Protein AF-A0A958IZ30-F1 (afdb_monomer_lite)

Structure (mmCIF, N/CA/C/O backbone):
data_AF-A0A958IZ30-F1
#
_entry.id   AF-A0A958IZ30-F1
#
loop_
_atom_site.group_PDB
_atom_site.id
_atom_site.type_symbol
_atom_site.label_atom_id
_atom_site.label_alt_id
_atom_site.label_comp_id
_atom_site.label_asym_id
_atom_site.label_entity_id
_atom_site.label_seq_id
_atom_site.pdbx_PDB_ins_code
_atom_site.Cartn_x
_atom_site.Cartn_y
_atom_site.Cartn_z
_atom_site.occupancy
_atom_site.B_iso_or_equiv
_atom_site.auth_seq_id
_atom_site.auth_comp_id
_atom_site.auth_asym_id
_atom_site.auth_atom_id
_atom_site.pdbx_PDB_model_num
ATOM 1 N N . GLY A 1 1 ? 3.949 -11.535 -7.432 1.00 81.38 1 GLY A N 1
ATOM 2 C CA . GLY A 1 1 ? 5.004 -12.551 -7.532 1.00 81.38 1 GLY A CA 1
ATOM 3 C C . GLY A 1 1 ? 4.534 -13.700 -8.391 1.00 81.38 1 GLY A C 1
ATOM 4 O O . GLY A 1 1 ? 4.475 -14.819 -7.919 1.00 81.38 1 GLY A O 1
ATOM 5 N N . HIS A 1 2 ? 4.160 -13.399 -9.634 1.00 91.75 2 HIS A N 1
ATOM 6 C CA . HIS A 1 2 ? 3.862 -14.398 -10.655 1.00 91.75 2 HIS A CA 1
ATOM 7 C C . HIS A 1 2 ? 4.947 -14.243 -11.712 1.00 91.75 2 HIS A C 1
ATOM 9 O O . HIS A 1 2 ? 5.029 -13.187 -12.348 1.00 91.75 2 HIS A O 1
ATOM 15 N N . PHE A 1 3 ? 5.849 -15.215 -11.796 1.00 90.00 3 PHE A N 1
ATOM 16 C CA . PHE A 1 3 ? 7.033 -15.109 -12.643 1.00 90.00 3 PHE A CA 1
ATOM 17 C C . PHE A 1 3 ? 6.808 -15.759 -14.002 1.00 90.00 3 PHE A C 1
ATOM 19 O O . PHE A 1 3 ? 7.151 -15.143 -15.005 1.00 90.00 3 PHE A O 1
ATOM 26 N N . ASP A 1 4 ? 6.163 -16.923 -14.058 1.00 89.38 4 ASP A N 1
ATOM 27 C CA . ASP A 1 4 ? 5.939 -17.665 -15.300 1.00 89.38 4 ASP A CA 1
ATOM 28 C C . ASP A 1 4 ? 5.245 -16.829 -16.382 1.00 89.38 4 ASP A C 1
ATOM 30 O O . ASP A 1 4 ? 4.203 -16.216 -16.156 1.00 89.38 4 ASP A O 1
ATOM 34 N N . ALA A 1 5 ? 5.824 -16.813 -17.586 1.00 85.75 5 ALA A N 1
ATOM 35 C CA . ALA A 1 5 ? 5.397 -15.919 -18.662 1.00 85.75 5 ALA A CA 1
ATOM 36 C C . ALA A 1 5 ? 3.928 -16.125 -19.074 1.00 85.75 5 ALA A C 1
ATOM 38 O O . ALA A 1 5 ? 3.230 -15.157 -19.369 1.00 85.75 5 ALA A O 1
ATOM 39 N N . SER A 1 6 ? 3.458 -17.375 -19.080 1.00 88.12 6 SER A N 1
ATOM 40 C CA . SER A 1 6 ? 2.072 -17.727 -19.385 1.00 88.12 6 SER A CA 1
ATOM 41 C C . SER A 1 6 ? 1.702 -19.021 -18.664 1.00 88.12 6 SER A C 1
ATOM 43 O O . SER A 1 6 ? 1.975 -20.120 -19.142 1.00 88.12 6 SER A O 1
ATOM 45 N N . ALA A 1 7 ? 1.124 -18.881 -17.476 1.00 90.12 7 ALA A N 1
ATOM 46 C CA . ALA A 1 7 ? 0.676 -19.996 -16.650 1.00 90.12 7 ALA A CA 1
ATOM 47 C C . ALA A 1 7 ? -0.499 -19.554 -15.765 1.00 90.12 7 ALA A C 1
ATOM 49 O O . ALA A 1 7 ? -0.676 -18.346 -15.558 1.00 90.12 7 ALA A O 1
ATOM 50 N N . PRO A 1 8 ? -1.306 -20.496 -15.244 1.00 90.38 8 PRO A N 1
ATOM 51 C CA . PRO A 1 8 ? -2.250 -20.194 -14.179 1.00 90.38 8 PRO A CA 1
ATOM 52 C C . PRO A 1 8 ? -1.530 -19.515 -13.013 1.00 90.38 8 PRO A C 1
ATOM 54 O O . PRO A 1 8 ? -0.449 -19.946 -12.614 1.00 90.38 8 PRO A O 1
ATOM 57 N N . ALA A 1 9 ? -2.115 -18.446 -12.483 1.00 91.12 9 ALA A N 1
ATOM 58 C CA . ALA A 1 9 ? -1.524 -17.682 -11.403 1.00 91.12 9 ALA A CA 1
ATOM 59 C C . ALA A 1 9 ? -2.190 -18.004 -10.066 1.00 91.12 9 ALA A C 1
ATOM 61 O O . ALA A 1 9 ? -3.417 -17.954 -9.905 1.00 91.12 9 ALA A O 1
ATOM 62 N N . ASP A 1 10 ? -1.344 -18.276 -9.081 1.00 92.31 10 ASP A N 1
ATOM 63 C CA . ASP A 1 10 ? -1.763 -18.516 -7.710 1.00 92.31 10 ASP A CA 1
ATOM 64 C C . ASP A 1 10 ? -2.067 -17.191 -6.997 1.00 92.31 10 ASP A C 1
ATOM 66 O O . ASP A 1 10 ? -1.371 -16.186 -7.171 1.00 92.31 10 ASP A O 1
ATOM 70 N N . LEU A 1 11 ? -3.103 -17.187 -6.154 1.00 91.56 11 LEU A N 1
ATOM 71 C CA . LEU A 1 11 ? -3.386 -16.054 -5.275 1.00 91.56 11 LEU A CA 1
ATOM 72 C C . LEU A 1 11 ? -2.607 -16.226 -3.976 1.00 91.56 11 LEU A C 1
ATOM 74 O O . LEU A 1 11 ? -2.875 -17.148 -3.207 1.00 91.56 11 LEU A O 1
ATOM 78 N N . TYR A 1 12 ? -1.679 -15.320 -3.704 1.00 92.50 12 TYR A N 1
ATOM 79 C CA . TYR A 1 12 ? -0.985 -15.283 -2.424 1.00 92.50 12 TYR A CA 1
ATOM 80 C C . TYR A 1 12 ? -1.805 -14.487 -1.408 1.00 92.50 12 TYR A C 1
ATOM 82 O O . TYR A 1 12 ? -2.307 -13.411 -1.714 1.00 92.50 12 TYR A O 1
ATOM 90 N N . VAL A 1 13 ? -1.959 -15.031 -0.200 1.00 88.38 13 VAL A N 1
ATOM 91 C CA . VAL A 1 13 ? -2.607 -14.334 0.928 1.00 88.38 13 VAL A CA 1
ATOM 92 C C . VAL A 1 13 ? -1.563 -13.564 1.736 1.00 88.38 13 VAL A C 1
ATOM 94 O O . VAL A 1 13 ? -1.807 -12.457 2.207 1.00 88.38 13 VAL A O 1
ATOM 97 N N . PHE A 1 14 ? -0.384 -14.160 1.883 1.00 87.81 14 PHE A N 1
ATOM 98 C CA . PHE A 1 14 ? 0.815 -13.556 2.446 1.00 87.81 14 PHE A CA 1
ATOM 99 C C . PHE A 1 14 ? 2.029 -14.305 1.909 1.00 87.81 14 PHE A C 1
ATOM 101 O O . PHE A 1 14 ? 1.958 -15.505 1.632 1.00 87.81 14 PHE A O 1
ATOM 108 N N . GLY A 1 15 ? 3.154 -13.611 1.785 1.00 91.06 15 GLY A N 1
ATOM 109 C CA . GLY A 1 15 ? 4.388 -14.232 1.338 1.00 91.06 15 GLY A CA 1
ATOM 110 C C . GLY A 1 15 ? 5.544 -13.256 1.229 1.00 91.06 15 GLY A C 1
ATOM 111 O O . GLY A 1 15 ? 5.397 -12.060 1.475 1.00 91.06 15 GLY A O 1
ATOM 112 N N . TRP A 1 16 ? 6.691 -13.789 0.842 1.00 92.00 16 TRP A N 1
ATOM 113 C CA . TRP A 1 16 ? 7.909 -13.058 0.564 1.00 92.00 16 TRP A CA 1
ATOM 114 C C . TRP A 1 16 ? 8.373 -13.388 -0.848 1.00 92.00 16 TRP A C 1
ATOM 116 O O . TRP A 1 16 ? 8.432 -14.560 -1.223 1.00 92.00 16 TRP A O 1
ATOM 126 N N . VAL A 1 17 ? 8.672 -12.353 -1.632 1.00 92.94 17 VAL A N 1
ATOM 127 C CA . VAL A 1 17 ? 9.137 -12.515 -3.009 1.00 92.94 17 VAL A CA 1
ATOM 128 C C . VAL A 1 17 ? 10.653 -12.460 -3.024 1.00 92.94 17 VAL A C 1
ATOM 130 O O . VAL A 1 17 ? 11.245 -11.442 -2.664 1.00 92.94 17 VAL A O 1
ATOM 133 N N . ASP A 1 18 ? 11.260 -13.539 -3.492 1.00 90.62 18 ASP A N 1
ATOM 134 C CA . ASP A 1 18 ? 12.655 -13.573 -3.884 1.00 90.62 18 ASP A CA 1
ATOM 135 C C . ASP A 1 18 ? 12.737 -13.301 -5.390 1.00 90.62 18 ASP A C 1
ATOM 137 O O . ASP A 1 18 ? 12.343 -14.121 -6.220 1.00 90.62 18 ASP A O 1
ATOM 141 N N . ALA A 1 19 ? 13.183 -12.097 -5.745 1.00 86.12 19 ALA A N 1
ATOM 142 C CA . ALA A 1 19 ? 13.284 -11.690 -7.140 1.00 86.12 19 ALA A CA 1
ATOM 143 C C . ALA A 1 19 ? 14.488 -12.322 -7.857 1.00 86.12 19 ALA A C 1
ATOM 145 O O . ALA A 1 19 ? 14.435 -12.453 -9.078 1.00 86.12 19 ALA A O 1
ATOM 146 N N . GLU A 1 20 ? 15.537 -12.713 -7.125 1.00 85.50 20 GLU A N 1
ATOM 147 C CA . GLU A 1 20 ? 16.743 -13.321 -7.698 1.00 85.50 20 GLU A CA 1
ATOM 148 C C . GLU A 1 20 ? 16.467 -14.771 -8.088 1.00 85.50 20 GLU A C 1
ATOM 150 O O . GLU A 1 20 ? 16.738 -15.175 -9.216 1.00 85.50 20 GLU A O 1
ATOM 155 N N . ASN A 1 21 ? 15.847 -15.526 -7.178 1.00 87.62 21 ASN A N 1
ATOM 156 C CA . ASN A 1 21 ? 15.479 -16.920 -7.425 1.00 87.62 21 ASN A CA 1
ATOM 157 C C . ASN A 1 21 ? 14.132 -17.072 -8.153 1.00 87.62 21 ASN A C 1
ATOM 159 O O . ASN A 1 21 ? 13.763 -18.180 -8.524 1.00 87.62 21 ASN A O 1
ATOM 163 N N . GLN A 1 22 ? 13.406 -15.970 -8.388 1.00 88.19 22 GLN A N 1
ATOM 164 C CA . GLN A 1 22 ? 12.071 -15.948 -9.010 1.00 88.19 22 GLN A CA 1
ATOM 165 C C . GLN A 1 22 ? 11.039 -16.819 -8.279 1.00 88.19 22 GLN A C 1
ATOM 167 O O . GLN A 1 22 ? 10.129 -17.394 -8.878 1.00 88.19 22 GLN A O 1
ATOM 172 N N . GLU A 1 23 ? 11.152 -16.878 -6.956 1.00 89.06 23 GLU A N 1
ATOM 173 C CA . GLU A 1 23 ? 10.288 -17.683 -6.105 1.00 89.06 23 GLU A CA 1
ATOM 174 C C . GLU A 1 23 ? 9.495 -16.806 -5.138 1.00 89.06 23 GLU A C 1
ATOM 176 O O . GLU A 1 23 ? 9.904 -15.716 -4.730 1.00 89.06 23 GLU A O 1
ATOM 181 N N . VAL A 1 24 ? 8.318 -17.292 -4.749 1.00 90.69 24 VAL A N 1
ATOM 182 C CA . VAL A 1 24 ? 7.512 -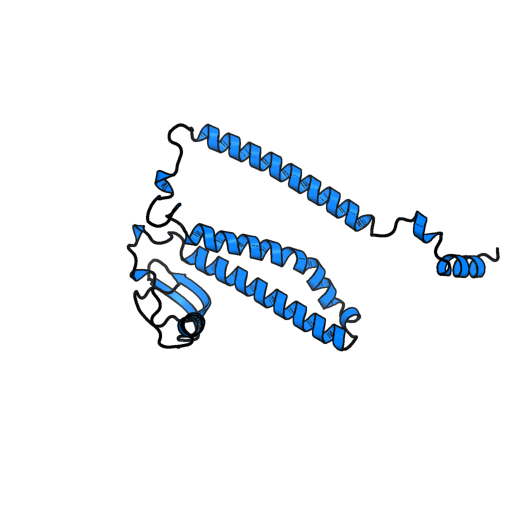16.663 -3.702 1.00 90.69 24 VAL A CA 1
ATOM 183 C C . VAL A 1 24 ? 7.208 -17.693 -2.638 1.00 90.69 24 VAL A C 1
ATOM 185 O O . VAL A 1 24 ? 6.489 -18.666 -2.876 1.00 90.69 24 VAL A O 1
ATOM 188 N N . THR A 1 25 ? 7.723 -17.445 -1.442 1.00 90.44 25 THR A N 1
ATOM 189 C CA . THR A 1 25 ? 7.464 -18.273 -0.267 1.00 90.44 25 THR A CA 1
ATOM 190 C C . THR A 1 25 ? 6.264 -17.707 0.479 1.00 90.44 25 THR A C 1
ATOM 192 O O . THR A 1 25 ? 6.217 -16.518 0.778 1.00 90.44 25 THR A O 1
ATOM 195 N N . GLY A 1 26 ? 5.243 -18.517 0.760 1.00 90.19 26 GLY A N 1
ATOM 196 C CA . GLY A 1 26 ? 4.043 -18.013 1.428 1.00 90.19 26 GLY A CA 1
ATOM 197 C C . GLY A 1 26 ? 2.825 -18.913 1.302 1.00 90.19 26 GLY A C 1
ATOM 198 O O . GLY A 1 26 ? 2.882 -19.988 0.706 1.00 90.19 26 GLY A O 1
ATOM 199 N N . LEU A 1 27 ? 1.707 -18.453 1.866 1.00 91.19 27 LEU A N 1
ATOM 200 C CA . LEU A 1 27 ? 0.426 -19.132 1.728 1.00 91.19 27 LEU A CA 1
ATOM 201 C C . LEU A 1 27 ? -0.224 -18.719 0.412 1.00 91.19 27 LEU A C 1
ATOM 203 O O . LEU A 1 27 ? -0.564 -17.548 0.216 1.00 91.19 27 LEU A O 1
ATOM 207 N N . LYS A 1 28 ? -0.429 -19.706 -0.457 1.00 92.44 28 LYS A N 1
ATOM 208 C CA . LYS A 1 28 ? -1.035 -19.525 -1.770 1.00 92.44 28 LYS A CA 1
ATOM 209 C C . LYS A 1 28 ? -2.278 -20.384 -1.950 1.00 92.44 28 LYS A C 1
ATOM 211 O O . LYS A 1 28 ? -2.369 -21.487 -1.417 1.00 92.44 28 LYS A O 1
ATOM 216 N N . ILE A 1 29 ? -3.217 -19.862 -2.724 1.00 92.25 29 ILE A N 1
ATOM 217 C CA . ILE A 1 29 ? -4.430 -20.535 -3.170 1.00 92.25 29 ILE A CA 1
ATOM 218 C C . ILE A 1 29 ? -4.228 -20.847 -4.660 1.00 92.25 29 ILE A C 1
ATOM 220 O O . ILE A 1 29 ? -4.193 -19.903 -5.463 1.00 92.25 29 ILE A O 1
ATOM 224 N N . PRO A 1 30 ? -4.061 -22.132 -5.033 1.00 90.50 30 PRO A N 1
ATOM 225 C CA . PRO A 1 30 ? -3.753 -22.522 -6.404 1.00 90.50 30 PRO A CA 1
ATOM 226 C C . PRO A 1 30 ? -4.785 -22.014 -7.413 1.00 90.50 30 PRO A C 1
ATOM 228 O O . PRO A 1 30 ? -5.984 -22.201 -7.206 1.00 90.50 30 PRO A O 1
ATOM 231 N N . GLY A 1 31 ? -4.326 -21.338 -8.470 1.00 87.44 31 GLY A N 1
ATOM 232 C CA . GLY A 1 31 ? -5.178 -20.753 -9.518 1.00 87.44 31 GLY A CA 1
ATOM 233 C C . GLY A 1 31 ? -6.188 -19.699 -9.034 1.00 87.44 31 GLY A C 1
ATOM 234 O O . GLY A 1 31 ? -7.083 -19.297 -9.780 1.00 87.44 31 GLY A O 1
ATOM 235 N N . GLY A 1 32 ? -6.066 -19.230 -7.787 1.00 90.56 32 GLY A N 1
ATOM 236 C CA . GLY A 1 32 ? -6.977 -18.241 -7.216 1.00 90.56 32 GLY A CA 1
ATOM 237 C C . GLY A 1 32 ? -6.919 -16.896 -7.942 1.00 90.56 32 GLY A C 1
ATOM 238 O O . GLY A 1 32 ? -7.949 -16.246 -8.096 1.00 90.56 32 GLY A O 1
ATOM 239 N N . LEU A 1 33 ? -5.743 -16.483 -8.432 1.00 90.00 33 LEU A N 1
ATOM 240 C CA . LEU A 1 33 ? -5.610 -15.221 -9.161 1.00 90.00 33 LEU A CA 1
ATOM 241 C C . LEU A 1 33 ? -6.169 -15.354 -10.582 1.00 90.00 33 LEU A C 1
ATOM 243 O O . LEU A 1 33 ? -6.877 -14.458 -11.035 1.00 90.00 33 LEU A O 1
ATOM 247 N N . SER A 1 34 ? -5.933 -16.489 -11.247 1.00 91.56 34 SER A N 1
ATOM 248 C CA . SER A 1 34 ? -6.570 -16.809 -12.534 1.00 91.56 34 SER A CA 1
ATOM 249 C C . SER A 1 34 ? -8.094 -16.779 -12.439 1.00 91.56 34 SER A C 1
ATOM 251 O O . SER A 1 34 ? -8.751 -16.147 -13.269 1.00 91.56 34 SER A O 1
ATOM 253 N N . PHE A 1 35 ? -8.654 -17.365 -11.377 1.00 94.19 35 PHE A N 1
ATOM 254 C CA . PHE A 1 35 ? -10.089 -17.323 -11.122 1.00 94.19 35 PHE A CA 1
ATOM 255 C C . PHE A 1 35 ? -10.605 -15.896 -10.894 1.00 94.19 35 PHE A C 1
ATOM 257 O O . PHE A 1 35 ? -11.639 -15.529 -11.440 1.00 94.19 35 PHE A O 1
ATOM 264 N N . LEU A 1 36 ? -9.894 -15.063 -10.131 1.00 91.44 36 LEU A N 1
ATOM 265 C CA . LEU A 1 36 ? -10.320 -13.679 -9.891 1.00 91.44 36 LEU A CA 1
ATOM 266 C C . LEU A 1 36 ? -10.298 -12.805 -11.153 1.00 91.44 36 LEU A C 1
ATOM 268 O O . LEU A 1 36 ? -11.108 -11.889 -11.263 1.00 91.44 36 LEU A O 1
ATOM 272 N N . LEU A 1 37 ? -9.374 -13.065 -12.081 1.00 91.50 37 LEU A N 1
ATOM 273 C CA . LEU A 1 37 ? -9.230 -12.276 -13.306 1.00 91.50 37 LEU A CA 1
ATOM 274 C C . LEU A 1 37 ? -10.159 -12.749 -14.428 1.00 91.50 37 LEU A C 1
ATOM 276 O O . LEU A 1 37 ? -10.758 -11.924 -15.111 1.00 91.50 37 LEU A O 1
ATOM 280 N N . ASN A 1 38 ? -10.272 -14.065 -14.618 1.00 91.94 38 ASN A N 1
ATOM 281 C CA . ASN A 1 38 ? -10.922 -14.661 -15.788 1.00 91.94 38 ASN A CA 1
ATOM 282 C C . ASN A 1 38 ? -12.104 -15.581 -15.438 1.00 91.94 38 ASN A C 1
ATOM 284 O O . ASN A 1 38 ? -12.676 -16.189 -16.338 1.00 91.94 38 ASN A O 1
ATOM 288 N N . PHE A 1 39 ? -12.461 -15.722 -14.155 1.00 91.94 39 PHE A N 1
ATOM 289 C CA . PHE A 1 39 ? -13.439 -16.705 -13.654 1.00 91.94 39 PHE A CA 1
ATOM 290 C C . PHE A 1 39 ? -13.109 -18.168 -14.009 1.00 91.94 39 PHE A C 1
ATOM 292 O O . PHE A 1 39 ? -13.969 -19.042 -13.928 1.00 91.94 39 PHE A O 1
ATOM 299 N N . ASP A 1 40 ? -11.844 -18.450 -14.336 1.00 91.44 40 ASP A N 1
ATOM 300 C CA . ASP A 1 40 ? -11.319 -19.775 -14.666 1.00 91.44 40 ASP A CA 1
ATOM 301 C C . ASP A 1 40 ? -9.977 -19.983 -13.951 1.00 91.44 40 ASP A C 1
ATOM 303 O O . ASP A 1 40 ? -9.048 -19.188 -14.086 1.00 91.44 40 ASP A O 1
ATOM 307 N N . VAL A 1 41 ? -9.879 -21.067 -13.182 1.00 91.25 41 VAL A N 1
ATOM 308 C CA . VAL A 1 41 ? -8.705 -21.435 -12.371 1.00 91.25 41 VAL A CA 1
ATOM 309 C C . VAL A 1 41 ? -7.492 -21.778 -13.246 1.00 91.25 41 VAL A C 1
ATOM 311 O O . VAL A 1 41 ? -6.356 -21.667 -12.798 1.00 91.25 41 VAL A O 1
ATOM 314 N N . THR A 1 42 ? -7.720 -22.184 -14.496 1.00 92.31 42 THR A N 1
ATOM 315 C CA . THR A 1 42 ? -6.682 -22.618 -15.441 1.00 92.31 42 THR A CA 1
ATOM 316 C C . THR A 1 42 ? -6.294 -21.547 -16.455 1.00 92.31 42 THR A C 1
ATOM 318 O O . THR A 1 42 ? -5.337 -21.736 -17.206 1.00 92.31 42 THR A O 1
ATOM 321 N N . ALA A 1 43 ? -6.996 -20.410 -16.474 1.00 90.75 43 ALA A N 1
ATOM 322 C CA . ALA A 1 43 ? -6.708 -19.349 -17.424 1.00 90.75 43 ALA A CA 1
ATOM 323 C C . ALA A 1 43 ? -5.281 -18.807 -17.219 1.00 90.75 43 ALA A C 1
ATOM 325 O O . ALA A 1 43 ? -4.925 -18.434 -16.091 1.00 90.75 43 ALA A O 1
ATOM 326 N N . PRO A 1 44 ? -4.458 -18.738 -18.280 1.00 91.88 44 PRO A N 1
ATOM 327 C CA . PRO A 1 44 ? -3.101 -18.235 -18.170 1.00 91.88 44 PRO A CA 1
ATOM 328 C C . PRO A 1 44 ? -3.107 -16.734 -17.882 1.00 91.88 44 PRO A C 1
ATOM 330 O O . PRO A 1 44 ? -3.852 -15.964 -18.490 1.00 91.88 44 PRO A O 1
ATOM 333 N N . VAL A 1 45 ? -2.238 -16.317 -16.967 1.00 92.94 45 VAL A N 1
ATOM 334 C CA . VAL A 1 45 ? -2.000 -14.912 -16.632 1.00 92.94 45 VAL A CA 1
ATOM 335 C C . VAL A 1 45 ? -0.570 -14.569 -17.021 1.00 92.94 45 VAL A C 1
ATOM 337 O O . VAL A 1 45 ? 0.359 -15.338 -16.759 1.00 92.94 45 VAL A O 1
ATOM 340 N N . THR A 1 46 ? -0.394 -13.413 -17.656 1.00 92.94 46 THR A N 1
ATOM 341 C CA . THR A 1 46 ? 0.923 -12.918 -18.063 1.00 92.94 46 THR A CA 1
ATOM 342 C C . THR A 1 46 ? 1.771 -12.606 -16.833 1.00 92.94 46 THR A C 1
ATOM 344 O O . THR A 1 46 ? 1.430 -11.718 -16.049 1.00 92.94 46 THR A O 1
ATOM 347 N N . GLY A 1 47 ? 2.870 -13.337 -16.654 1.00 91.81 47 GLY A N 1
ATOM 348 C CA . GLY A 1 47 ? 3.818 -13.116 -15.561 1.00 91.81 47 GLY A CA 1
ATOM 349 C C . GLY A 1 47 ? 5.000 -12.233 -15.937 1.00 91.81 47 GLY A C 1
ATOM 350 O O . GLY A 1 47 ? 5.146 -11.776 -17.071 1.00 91.81 47 GLY A O 1
ATOM 351 N N . LEU A 1 48 ? 5.871 -11.997 -14.957 1.00 91.19 48 LEU A N 1
ATOM 352 C CA . LEU A 1 48 ? 7.025 -11.106 -15.101 1.00 91.19 48 LEU A CA 1
ATOM 353 C C . LEU A 1 48 ? 8.016 -11.580 -16.173 1.00 91.19 48 LEU A C 1
ATOM 355 O O . LEU A 1 48 ? 8.600 -10.744 -16.860 1.00 91.19 48 LEU A O 1
ATOM 359 N N . ASN A 1 49 ? 8.162 -12.893 -16.376 1.00 92.12 49 ASN A N 1
ATOM 360 C CA . ASN A 1 49 ? 9.079 -13.454 -17.369 1.00 92.12 49 ASN A CA 1
ATOM 361 C C . ASN A 1 49 ? 8.637 -13.240 -18.821 1.00 92.12 49 ASN A C 1
ATOM 363 O O . ASN A 1 49 ? 9.436 -13.459 -19.727 1.00 92.12 49 ASN A O 1
ATOM 367 N N . ALA A 1 50 ? 7.413 -12.757 -19.056 1.00 92.44 50 ALA A N 1
ATOM 368 C CA . ALA A 1 50 ? 6.981 -12.326 -20.384 1.00 92.44 50 ALA A CA 1
ATOM 369 C C . ALA A 1 50 ? 7.638 -11.005 -20.831 1.00 92.44 50 ALA A C 1
ATOM 371 O O . ALA A 1 50 ? 7.619 -10.685 -22.018 1.00 92.44 50 ALA A O 1
ATOM 372 N N . PHE A 1 51 ? 8.217 -10.239 -19.900 1.00 90.75 51 PHE A N 1
ATOM 373 C CA . PHE A 1 51 ? 8.825 -8.934 -20.164 1.00 90.75 51 PHE A CA 1
ATOM 374 C C . PHE A 1 51 ? 10.351 -8.986 -19.998 1.00 90.75 51 PHE A C 1
ATOM 376 O O . PHE A 1 51 ? 10.837 -9.732 -19.144 1.00 90.75 51 PHE A O 1
ATOM 383 N N . PRO A 1 52 ? 11.132 -8.180 -20.739 1.00 91.06 52 PRO A N 1
ATOM 384 C CA . PRO A 1 52 ? 12.570 -8.039 -20.504 1.00 91.06 52 PRO A CA 1
ATOM 385 C C . PRO A 1 52 ? 12.868 -7.564 -19.077 1.00 91.06 52 PRO A C 1
ATOM 387 O O . PRO A 1 52 ? 12.131 -6.745 -18.535 1.00 91.06 52 PRO A O 1
ATOM 390 N N . GLU A 1 53 ? 13.961 -8.028 -18.464 1.00 88.19 53 GLU A N 1
ATOM 391 C CA . GLU A 1 53 ? 14.329 -7.646 -17.086 1.00 88.19 53 GLU A CA 1
ATOM 392 C C . GLU A 1 53 ? 14.493 -6.132 -16.900 1.00 88.19 53 GLU A C 1
ATOM 394 O O . GLU A 1 53 ? 14.119 -5.587 -15.866 1.00 88.19 53 GLU A O 1
ATOM 399 N N . THR A 1 54 ? 14.972 -5.439 -17.934 1.00 88.38 54 THR A N 1
ATOM 400 C CA . THR A 1 54 ? 15.155 -3.980 -17.962 1.00 88.38 54 THR A CA 1
ATOM 401 C C . THR A 1 54 ? 13.853 -3.181 -17.974 1.00 88.38 54 THR A C 1
ATOM 403 O O . THR A 1 54 ? 13.902 -1.960 -17.804 1.00 88.38 54 THR A O 1
ATOM 406 N N . ASP A 1 55 ? 12.715 -3.841 -18.195 1.00 90.44 55 ASP A N 1
ATOM 407 C CA . ASP A 1 55 ? 11.384 -3.232 -18.244 1.00 90.44 55 ASP A CA 1
ATOM 408 C C . ASP A 1 55 ? 10.541 -3.584 -17.014 1.00 90.44 55 ASP A C 1
ATOM 410 O O . ASP A 1 55 ? 9.434 -3.064 -16.858 1.00 90.44 55 ASP A O 1
ATOM 414 N N . ARG A 1 56 ? 11.059 -4.457 -16.140 1.00 89.81 56 ARG A N 1
ATOM 415 C CA . ARG A 1 56 ? 10.398 -4.876 -14.905 1.00 89.81 56 ARG A CA 1
ATOM 416 C C . ARG A 1 56 ? 10.675 -3.871 -13.779 1.00 89.81 56 ARG A C 1
ATOM 418 O O . ARG A 1 56 ? 11.744 -3.255 -13.744 1.00 89.81 56 ARG A O 1
ATOM 425 N N . PRO A 1 57 ? 9.764 -3.750 -12.800 1.00 88.94 57 PRO A N 1
ATOM 426 C CA . PRO A 1 57 ? 10.027 -2.984 -11.590 1.00 88.94 57 PRO A CA 1
ATOM 427 C C . PRO A 1 57 ? 11.231 -3.539 -10.833 1.00 88.94 57 PRO A C 1
ATOM 429 O O . PRO A 1 57 ? 11.299 -4.735 -10.559 1.00 88.94 57 PRO A O 1
ATOM 432 N N . SER A 1 58 ? 12.150 -2.667 -10.421 1.00 86.19 58 SER A N 1
ATOM 433 C CA . SER A 1 58 ? 13.356 -3.071 -9.683 1.00 86.19 58 SER A CA 1
ATOM 434 C C . SER A 1 58 ? 13.064 -3.619 -8.282 1.00 86.19 58 SER A C 1
ATOM 436 O O . SER A 1 58 ? 13.864 -4.362 -7.727 1.00 86.19 58 SER A O 1
ATOM 438 N N . GLN A 1 59 ? 11.920 -3.260 -7.694 1.00 90.06 59 GLN A N 1
ATOM 439 C CA . GLN A 1 59 ? 11.555 -3.582 -6.311 1.00 90.06 59 GLN A CA 1
ATOM 440 C C . GLN A 1 59 ? 10.275 -4.429 -6.247 1.00 90.06 59 GLN A C 1
ATOM 442 O O . GLN A 1 59 ? 9.294 -4.060 -5.599 1.00 90.06 59 GLN A O 1
ATOM 447 N N . VAL A 1 60 ? 10.278 -5.585 -6.921 1.00 92.00 60 VAL A N 1
ATOM 448 C CA . VAL A 1 60 ? 9.112 -6.489 -7.018 1.00 92.00 60 VAL A CA 1
ATOM 449 C C . VAL A 1 60 ? 8.589 -6.918 -5.642 1.00 92.00 60 VAL A C 1
ATOM 451 O O . VAL A 1 60 ? 7.375 -6.945 -5.429 1.00 92.00 60 VAL A O 1
ATOM 454 N N . ASN A 1 61 ? 9.478 -7.214 -4.685 1.00 93.38 61 ASN A N 1
ATOM 455 C CA . ASN A 1 61 ? 9.055 -7.592 -3.335 1.00 93.38 61 ASN A CA 1
ATOM 456 C C . ASN A 1 61 ? 8.362 -6.434 -2.608 1.00 93.38 61 ASN A C 1
ATOM 458 O O . ASN A 1 61 ? 7.317 -6.644 -2.005 1.00 93.38 61 ASN A O 1
ATOM 462 N N . ALA A 1 62 ? 8.873 -5.203 -2.714 1.00 93.88 62 ALA A N 1
ATOM 463 C CA . ALA A 1 62 ? 8.238 -4.045 -2.082 1.00 93.88 62 ALA A CA 1
ATOM 464 C C . ALA A 1 62 ? 6.818 -3.815 -2.624 1.00 93.88 62 ALA A C 1
ATOM 466 O O . ALA A 1 62 ? 5.884 -3.647 -1.843 1.00 93.88 62 ALA A O 1
ATOM 467 N N . VAL A 1 63 ? 6.640 -3.899 -3.949 1.00 94.75 63 VAL A N 1
ATOM 468 C CA . VAL A 1 63 ? 5.317 -3.814 -4.596 1.00 94.75 63 VAL A CA 1
ATOM 469 C C . VAL A 1 63 ? 4.387 -4.904 -4.064 1.00 94.75 63 VAL A C 1
ATOM 471 O O . VAL A 1 63 ? 3.242 -4.628 -3.712 1.00 94.75 63 VAL A O 1
ATOM 474 N N . PHE A 1 64 ? 4.885 -6.138 -3.944 1.00 94.44 64 PHE A N 1
ATOM 475 C CA . PHE A 1 64 ? 4.114 -7.242 -3.382 1.00 94.44 64 PHE A CA 1
ATOM 476 C C . PHE A 1 64 ? 3.709 -6.977 -1.924 1.00 94.44 64 PHE A C 1
ATOM 478 O O . PHE A 1 64 ? 2.541 -7.154 -1.588 1.00 94.44 64 PHE A O 1
ATOM 485 N N . GLN A 1 65 ? 4.622 -6.521 -1.064 1.00 95.44 65 GLN A N 1
ATOM 486 C CA . GLN A 1 65 ? 4.311 -6.245 0.343 1.00 95.44 65 GLN A CA 1
ATOM 487 C C . GLN A 1 65 ? 3.300 -5.104 0.496 1.00 95.44 65 GLN A C 1
ATOM 489 O O . GLN A 1 65 ? 2.314 -5.254 1.215 1.00 95.44 65 GLN A O 1
ATOM 494 N N . PHE A 1 66 ? 3.499 -3.979 -0.198 1.00 95.75 66 PHE A N 1
ATOM 495 C CA . PHE A 1 66 ? 2.584 -2.839 -0.110 1.00 95.75 66 PHE A CA 1
ATOM 496 C C . PHE A 1 66 ? 1.177 -3.187 -0.597 1.00 95.75 66 PHE A C 1
ATOM 498 O O . PHE A 1 66 ? 0.203 -2.806 0.058 1.00 95.75 66 PHE A O 1
ATOM 505 N N . TYR A 1 67 ? 1.067 -3.993 -1.657 1.00 94.50 67 TYR A N 1
ATOM 506 C CA . TYR A 1 67 ? -0.213 -4.512 -2.126 1.00 94.50 67 TYR A CA 1
ATOM 507 C C . TYR A 1 67 ? -0.925 -5.327 -1.036 1.00 94.50 67 TYR A C 1
ATOM 509 O O . TYR A 1 67 ? -2.094 -5.080 -0.739 1.00 94.50 67 TYR A O 1
ATOM 517 N N . HIS A 1 68 ? -0.222 -6.263 -0.391 1.00 95.00 68 HIS A N 1
ATOM 518 C CA . HIS A 1 68 ? -0.823 -7.106 0.647 1.00 95.00 68 HIS A CA 1
ATOM 519 C C . HIS A 1 68 ? -1.179 -6.313 1.904 1.00 95.00 68 HIS A C 1
ATOM 521 O O . HIS A 1 68 ? -2.235 -6.553 2.483 1.00 95.00 68 HIS A O 1
ATOM 527 N N . ILE A 1 69 ? -0.362 -5.335 2.307 1.00 95.75 69 ILE A N 1
ATOM 528 C CA . ILE A 1 69 ? -0.682 -4.443 3.430 1.00 95.75 69 ILE A CA 1
ATOM 529 C C . ILE A 1 69 ? -1.952 -3.639 3.122 1.00 95.75 69 ILE A C 1
ATOM 531 O O . ILE A 1 69 ? -2.840 -3.555 3.970 1.00 95.75 69 ILE A O 1
ATOM 535 N N . MET A 1 70 ? -2.078 -3.096 1.905 1.00 96.06 70 MET A N 1
ATOM 536 C CA . MET A 1 70 ? -3.273 -2.367 1.467 1.00 96.06 70 MET A CA 1
ATOM 537 C C . MET A 1 70 ? -4.525 -3.246 1.568 1.00 96.06 70 MET A C 1
ATOM 539 O O . MET A 1 70 ? -5.519 -2.848 2.180 1.00 96.06 70 MET A O 1
ATOM 543 N N . VAL A 1 71 ? -4.467 -4.453 0.997 1.00 94.69 71 VAL A N 1
ATOM 544 C CA . VAL A 1 71 ? -5.585 -5.407 1.005 1.00 94.69 71 VAL A CA 1
ATOM 545 C C . VAL A 1 71 ? -5.917 -5.844 2.432 1.00 94.69 71 VAL A C 1
ATOM 547 O O . VAL A 1 71 ? -7.088 -5.848 2.805 1.00 94.69 71 VAL A O 1
ATOM 550 N N . ALA A 1 72 ? -4.915 -6.148 3.259 1.00 95.56 72 ALA A N 1
ATOM 551 C CA . ALA A 1 72 ? -5.112 -6.555 4.647 1.00 95.56 72 ALA A CA 1
ATOM 552 C C . ALA A 1 72 ? -5.820 -5.468 5.466 1.00 95.56 72 ALA A C 1
ATOM 554 O O . ALA A 1 72 ? -6.772 -5.767 6.189 1.00 95.56 72 ALA A O 1
ATOM 555 N N . ILE A 1 73 ? -5.412 -4.202 5.315 1.00 96.38 73 ILE A N 1
ATOM 556 C CA . ILE A 1 73 ? -6.081 -3.079 5.978 1.00 96.38 73 ILE A CA 1
ATOM 557 C C . ILE A 1 73 ? -7.520 -2.926 5.466 1.00 96.38 73 ILE A C 1
ATOM 559 O O . ILE A 1 73 ? -8.438 -2.772 6.272 1.00 96.38 73 ILE A O 1
ATOM 563 N N . GLY A 1 74 ? -7.739 -3.006 4.150 1.00 95.62 74 GLY A N 1
ATOM 564 C CA . GLY A 1 74 ? -9.076 -2.921 3.557 1.00 95.62 74 GLY A CA 1
ATOM 565 C C . GLY A 1 74 ? -10.020 -4.005 4.086 1.00 95.62 74 GLY A C 1
ATOM 566 O O . GLY A 1 74 ? -11.120 -3.703 4.550 1.00 95.62 74 GLY A O 1
ATOM 567 N N . MET A 1 75 ? -9.561 -5.257 4.108 1.00 95.94 75 MET A N 1
ATOM 568 C CA . MET A 1 75 ? -10.324 -6.389 4.638 1.00 95.94 75 MET A CA 1
ATOM 569 C C . MET A 1 75 ? -10.587 -6.258 6.141 1.00 9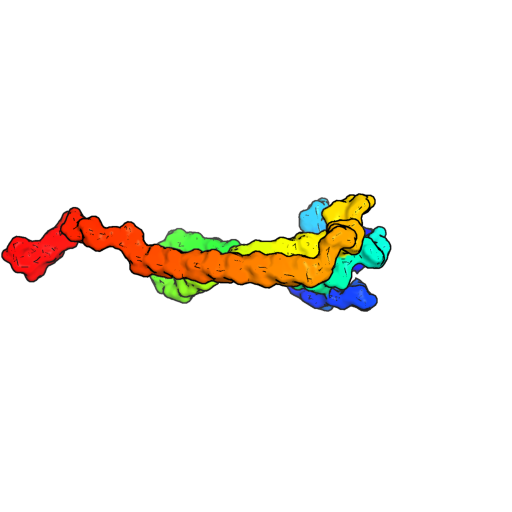5.94 75 MET A C 1
ATOM 571 O O . MET A 1 75 ? -11.696 -6.547 6.594 1.00 95.94 75 MET A O 1
ATOM 575 N N . ALA A 1 76 ? -9.613 -5.772 6.917 1.00 95.44 76 ALA A N 1
ATOM 576 C CA . ALA A 1 76 ? -9.792 -5.516 8.343 1.00 95.44 76 ALA A CA 1
ATOM 577 C C . ALA A 1 76 ? -10.857 -4.436 8.602 1.00 95.44 76 ALA A C 1
ATOM 579 O O . ALA A 1 76 ? -11.720 -4.625 9.458 1.00 95.44 76 ALA A O 1
ATOM 580 N N . LEU A 1 77 ? -10.847 -3.334 7.843 1.00 96.06 77 LEU A N 1
ATOM 581 C CA . LEU A 1 77 ? -11.848 -2.270 7.959 1.00 96.06 77 LEU A CA 1
ATOM 582 C C . LEU A 1 77 ? -13.252 -2.756 7.578 1.00 96.06 77 LEU A C 1
ATOM 584 O O . LEU A 1 77 ? -14.206 -2.472 8.299 1.00 96.06 77 LEU A O 1
ATOM 588 N N . ILE A 1 78 ? -13.381 -3.537 6.500 1.00 96.50 78 ILE A N 1
ATOM 589 C CA . ILE A 1 78 ? -14.657 -4.156 6.110 1.00 96.50 78 ILE A CA 1
ATOM 590 C C . ILE A 1 78 ? -15.166 -5.074 7.227 1.00 96.50 78 ILE A C 1
ATOM 592 O O . ILE A 1 78 ? -16.321 -4.960 7.638 1.00 96.50 78 ILE A O 1
ATOM 596 N N . GLY A 1 79 ? -14.306 -5.945 7.763 1.00 95.94 79 GLY A N 1
ATOM 597 C CA . GLY A 1 79 ? -14.658 -6.848 8.858 1.00 95.94 79 GLY A CA 1
ATOM 598 C C . GLY A 1 79 ? -15.094 -6.108 10.126 1.00 95.94 79 GLY A C 1
ATOM 599 O O . GLY A 1 79 ? -16.108 -6.464 10.728 1.00 95.94 79 GLY A O 1
ATOM 600 N N . LEU A 1 80 ? -14.378 -5.042 10.501 1.00 94.94 80 LEU A N 1
ATOM 601 C CA . LEU A 1 80 ? -14.730 -4.193 11.643 1.00 94.94 80 LEU A CA 1
ATOM 602 C C . LEU A 1 80 ? -16.086 -3.512 11.451 1.00 94.94 80 LEU A C 1
ATOM 604 O O . LEU A 1 80 ? -16.906 -3.526 12.370 1.00 94.94 80 LEU A O 1
ATOM 608 N N . THR A 1 81 ? -16.350 -2.955 10.267 1.00 94.56 81 THR A N 1
ATOM 609 C CA . THR A 1 81 ? -17.636 -2.316 9.965 1.00 94.56 81 THR A CA 1
ATOM 610 C C . THR A 1 81 ? -18.776 -3.331 9.961 1.00 94.56 81 THR A C 1
ATOM 612 O O . THR A 1 81 ? -19.799 -3.072 10.586 1.00 94.56 81 THR A O 1
ATOM 615 N N . LEU A 1 82 ? -18.607 -4.513 9.356 1.00 96.38 82 LEU A N 1
ATOM 616 C CA . LEU A 1 82 ? -19.625 -5.573 9.377 1.00 96.38 82 LEU A CA 1
ATOM 617 C C . LEU A 1 82 ? -19.942 -6.039 10.804 1.00 96.38 82 LEU A C 1
ATOM 619 O O . LEU A 1 82 ? -21.112 -6.168 11.167 1.00 96.38 82 LEU A O 1
ATOM 623 N N . LEU A 1 83 ? -18.913 -6.243 11.633 1.00 94.38 83 LEU A N 1
ATOM 624 C CA . LEU A 1 83 ? -19.085 -6.597 13.041 1.00 94.38 83 LEU A CA 1
ATOM 625 C C . LEU A 1 83 ? -19.826 -5.495 13.809 1.00 94.38 83 LEU A C 1
ATOM 627 O O . LEU A 1 83 ? -20.741 -5.784 14.581 1.00 94.38 83 LEU A O 1
ATOM 631 N N . ALA A 1 84 ? -19.460 -4.232 13.585 1.00 93.25 84 ALA A N 1
ATOM 632 C CA . ALA A 1 84 ? -20.116 -3.096 14.217 1.00 93.25 84 ALA A CA 1
ATOM 633 C C . ALA A 1 84 ? -21.580 -2.964 13.783 1.00 93.25 84 ALA A C 1
ATOM 635 O O . ALA A 1 84 ? -22.443 -2.785 14.639 1.00 93.25 84 ALA A O 1
ATOM 636 N N . SER A 1 85 ? -21.884 -3.127 12.493 1.00 94.06 85 SER A N 1
ATOM 637 C CA . SER A 1 85 ? -23.253 -3.142 11.967 1.00 94.06 85 SER A CA 1
ATOM 638 C C . SER A 1 85 ? -24.077 -4.289 12.553 1.00 94.06 85 SER A C 1
ATOM 640 O O . SER A 1 85 ? -25.227 -4.086 12.938 1.00 94.06 85 SER A O 1
ATOM 642 N N . PHE A 1 86 ? -23.488 -5.479 12.699 1.00 95.25 86 PHE A N 1
ATOM 643 C CA . PHE A 1 86 ? -24.149 -6.616 13.337 1.00 95.25 86 PHE A CA 1
ATOM 644 C C . PHE A 1 86 ? -24.458 -6.355 14.821 1.00 95.25 86 PHE A C 1
ATOM 646 O O . PHE A 1 86 ? -25.570 -6.616 15.284 1.00 95.25 86 PHE A O 1
ATOM 653 N N . LEU A 1 87 ? -23.504 -5.800 15.576 1.00 92.75 87 LEU A N 1
ATOM 654 C CA . LEU A 1 87 ? -23.707 -5.446 16.985 1.00 92.75 87 LEU A CA 1
ATOM 655 C C . LEU A 1 87 ? -24.675 -4.275 17.166 1.00 92.75 87 LEU A C 1
ATOM 657 O O . LEU A 1 87 ? -25.409 -4.246 18.156 1.00 92.75 87 LEU A O 1
ATOM 661 N N . LEU A 1 88 ? -24.704 -3.338 16.217 1.00 92.88 88 LEU A N 1
ATOM 662 C CA . LEU A 1 88 ? -25.669 -2.244 16.182 1.00 92.88 88 LEU A CA 1
ATOM 663 C C . LEU A 1 88 ? -27.084 -2.785 15.989 1.00 92.88 88 LEU A C 1
ATOM 665 O O . LEU A 1 88 ? -27.976 -2.433 16.753 1.00 92.88 88 LEU A O 1
ATOM 669 N N . TRP A 1 89 ? -27.272 -3.703 15.039 1.00 94.50 89 TRP A N 1
ATOM 670 C CA . TRP A 1 89 ? -28.554 -4.373 14.819 1.00 94.50 89 TRP A CA 1
ATOM 671 C C . TRP A 1 89 ? -29.024 -5.172 16.045 1.00 94.50 89 TRP A C 1
ATOM 673 O O . TRP A 1 89 ? -30.214 -5.229 16.339 1.00 94.50 89 TRP A O 1
ATOM 683 N N . ARG A 1 90 ? -28.088 -5.736 16.817 1.00 93.12 90 ARG A N 1
ATOM 684 C CA . ARG A 1 90 ? -28.363 -6.413 18.097 1.00 93.12 90 ARG A CA 1
ATOM 685 C C . ARG A 1 90 ? -28.554 -5.458 19.285 1.00 93.12 90 ARG A C 1
ATOM 687 O O . ARG A 1 90 ? -28.801 -5.943 20.385 1.00 93.12 90 ARG A O 1
ATOM 694 N N . GLY A 1 91 ? -28.393 -4.146 19.097 1.00 90.75 91 GLY A N 1
ATOM 695 C CA . GLY A 1 91 ? -28.487 -3.134 20.156 1.00 90.75 91 GLY A CA 1
ATOM 696 C C . GLY A 1 91 ? -27.320 -3.119 21.155 1.00 90.75 91 GLY A C 1
ATOM 697 O O . GLY A 1 91 ? -27.391 -2.412 22.151 1.00 90.75 91 GLY A O 1
ATOM 698 N N . LYS A 1 92 ? -26.237 -3.869 20.906 1.00 89.19 92 LYS A N 1
ATOM 699 C CA . LYS A 1 92 ? -25.115 -4.064 21.849 1.00 89.19 92 LYS A CA 1
ATOM 700 C C . LYS A 1 92 ? -23.849 -3.283 21.499 1.00 89.19 92 LYS A C 1
ATOM 702 O O . LYS A 1 92 ? -22.830 -3.427 22.174 1.00 89.19 92 LYS A O 1
ATOM 707 N N . LEU A 1 93 ? -23.854 -2.481 20.432 1.00 85.56 93 LEU A N 1
ATOM 708 C CA . LEU A 1 93 ? -22.643 -1.792 19.964 1.00 85.56 93 LEU A CA 1
ATOM 709 C C . LEU A 1 93 ? -22.008 -0.922 21.061 1.00 85.56 93 LEU A C 1
ATOM 711 O O . LEU A 1 93 ? -20.808 -1.018 21.309 1.00 85.56 93 LEU A O 1
ATOM 715 N N . PHE A 1 94 ? -22.823 -0.121 21.747 1.00 87.50 94 PHE A N 1
ATOM 716 C CA . PHE A 1 94 ? -22.351 0.832 22.756 1.00 87.50 94 PHE A CA 1
ATOM 717 C C . PHE A 1 94 ? -21.929 0.180 24.082 1.00 87.50 94 PHE A C 1
ATOM 719 O O . PHE A 1 94 ? -21.214 0.796 24.870 1.00 87.50 94 PHE A O 1
ATOM 726 N N . GLU A 1 95 ? -22.305 -1.079 24.316 1.00 87.12 95 GLU A N 1
ATOM 727 C CA . GLU A 1 95 ? -21.855 -1.857 25.477 1.00 87.12 95 GLU A CA 1
ATOM 728 C C . GLU A 1 95 ? -20.409 -2.355 25.290 1.00 87.12 95 GLU A C 1
ATOM 730 O O . GLU A 1 95 ? -19.641 -2.483 26.248 1.00 87.12 95 GLU A O 1
ATOM 735 N N . ASN A 1 96 ? -19.995 -2.581 24.039 1.00 86.56 96 ASN A N 1
ATOM 736 C CA . ASN A 1 96 ? -18.701 -3.161 23.690 1.00 86.56 96 ASN A CA 1
ATOM 737 C C . ASN A 1 96 ? -17.597 -2.096 23.591 1.00 86.56 96 ASN A C 1
ATOM 739 O O . ASN A 1 96 ? -17.133 -1.730 22.509 1.00 86.56 96 ASN A O 1
ATOM 743 N N . LYS A 1 97 ? -17.116 -1.628 24.750 1.00 87.88 97 LYS A N 1
ATOM 744 C CA . LYS A 1 97 ? -16.095 -0.566 24.848 1.00 87.88 97 LYS A CA 1
ATOM 745 C C . LYS A 1 97 ? -14.781 -0.869 24.119 1.00 87.88 97 LYS A C 1
ATOM 747 O O . LYS A 1 97 ? -14.121 0.078 23.696 1.00 87.88 97 LYS A O 1
ATOM 752 N N . TRP A 1 98 ? -14.371 -2.136 23.962 1.00 91.88 98 TRP A N 1
ATOM 753 C CA . TRP A 1 98 ? -13.164 -2.435 23.173 1.00 91.88 98 TRP A CA 1
ATOM 754 C C . TRP A 1 98 ? -13.356 -1.984 21.731 1.00 91.88 98 TRP A C 1
ATOM 756 O O . TRP A 1 98 ? -12.441 -1.407 21.150 1.00 91.88 98 TRP A O 1
ATOM 766 N N . LEU A 1 99 ? -14.521 -2.265 21.136 1.00 88.88 99 LEU A N 1
ATOM 767 C CA . LEU A 1 99 ? -14.728 -2.081 19.701 1.00 88.88 99 LEU A CA 1
ATOM 768 C C . LEU A 1 99 ? -14.704 -0.594 19.362 1.00 88.88 99 LEU A C 1
ATOM 770 O O . LEU A 1 99 ? -14.064 -0.183 18.399 1.00 88.88 99 LEU A O 1
ATOM 774 N N . LEU A 1 100 ? -15.291 0.221 20.238 1.00 90.19 100 LEU A N 1
ATOM 775 C CA . LEU A 1 100 ? -15.210 1.675 20.163 1.00 90.19 100 LEU A CA 1
ATOM 776 C C . LEU A 1 100 ? -13.762 2.181 20.273 1.00 90.19 100 LEU A C 1
ATOM 778 O O . LEU A 1 100 ? -13.372 3.057 19.508 1.00 90.19 100 LEU A O 1
ATOM 782 N N . LYS A 1 101 ? -12.935 1.603 21.160 1.00 91.06 101 LYS A N 1
ATOM 783 C CA . LYS A 1 101 ? -11.502 1.952 21.245 1.00 91.06 101 LYS A CA 1
ATOM 784 C C . LYS A 1 101 ? -10.750 1.615 19.957 1.00 91.06 101 LYS A C 1
ATOM 786 O O . LYS A 1 101 ? -9.913 2.405 19.540 1.00 91.06 101 LYS A O 1
ATOM 791 N N . ILE A 1 102 ? -11.054 0.485 19.313 1.00 92.88 102 ILE A N 1
ATOM 792 C CA . ILE A 1 102 ? -10.461 0.137 18.012 1.00 92.88 102 ILE A CA 1
ATOM 793 C C . ILE A 1 102 ? -10.835 1.191 16.964 1.00 92.88 102 ILE A C 1
ATOM 795 O O . ILE A 1 102 ? -9.954 1.655 16.245 1.00 92.88 102 ILE A O 1
ATOM 799 N N . PHE A 1 103 ? -12.097 1.629 16.914 1.00 91.62 103 PHE A N 1
ATOM 800 C CA . PHE A 1 103 ? -12.538 2.649 15.957 1.00 91.62 103 PHE A CA 1
ATOM 801 C C . PHE A 1 103 ? -11.824 3.996 16.107 1.00 91.62 103 PHE A C 1
ATOM 803 O O . PHE A 1 103 ? -11.579 4.653 15.098 1.00 91.62 103 PHE A O 1
ATOM 810 N N . VAL A 1 104 ? -11.428 4.382 17.324 1.00 89.88 104 VAL A N 1
ATOM 811 C CA . VAL A 1 104 ? -10.629 5.602 17.547 1.00 89.88 104 VAL A CA 1
ATOM 812 C C . VAL A 1 104 ? -9.307 5.539 16.776 1.00 89.88 104 VAL A C 1
ATOM 814 O O . VAL A 1 104 ? -8.941 6.497 16.100 1.00 89.88 104 VAL A O 1
ATOM 817 N N . PHE A 1 105 ? -8.610 4.402 16.820 1.00 90.88 105 PHE A N 1
ATOM 818 C CA . PHE A 1 105 ? -7.350 4.222 16.092 1.00 90.88 105 PHE A CA 1
ATOM 819 C C . PHE A 1 105 ? -7.556 3.868 14.616 1.00 90.88 105 PHE A C 1
ATOM 821 O O . PHE A 1 105 ? -6.695 4.160 13.784 1.00 90.88 105 PHE A O 1
ATOM 828 N N . ALA A 1 106 ? -8.706 3.285 14.269 1.00 93.38 106 ALA A N 1
ATOM 829 C CA . ALA A 1 106 ? -9.024 2.878 12.906 1.00 93.38 106 ALA A CA 1
ATOM 830 C C . ALA A 1 106 ? -9.038 4.051 11.917 1.00 93.38 106 ALA A C 1
ATOM 832 O O . ALA A 1 106 ? -8.840 3.819 10.735 1.00 93.38 106 ALA A O 1
ATOM 833 N N . VAL A 1 107 ? -9.193 5.301 12.369 1.00 90.38 107 VAL A N 1
ATOM 834 C CA . VAL A 1 107 ? -9.113 6.501 11.510 1.00 90.38 107 VAL A CA 1
ATOM 835 C C . VAL A 1 107 ? -7.762 6.620 10.785 1.00 90.38 107 VAL A C 1
ATOM 837 O O . VAL A 1 107 ? -7.702 7.155 9.679 1.00 90.38 107 VAL A O 1
ATOM 840 N N . LEU A 1 108 ? -6.680 6.083 11.360 1.00 93.06 108 LEU A N 1
ATOM 841 C CA . LEU A 1 108 ? -5.351 6.095 10.737 1.00 93.06 108 LEU A CA 1
ATOM 842 C C . LEU A 1 108 ? -5.202 5.036 9.637 1.00 93.06 108 LEU A C 1
ATOM 844 O O . LEU A 1 108 ? -4.431 5.222 8.697 1.00 93.06 108 LEU A O 1
ATOM 848 N N . LEU A 1 109 ? -5.950 3.935 9.732 1.00 94.94 109 LEU A N 1
ATOM 849 C CA . LEU A 1 109 ? -5.823 2.798 8.823 1.00 94.94 109 LEU A CA 1
ATOM 850 C C . LEU A 1 109 ? -6.149 3.158 7.361 1.00 94.94 109 LEU A C 1
ATOM 852 O O . LEU A 1 109 ? -5.329 2.825 6.506 1.00 94.94 109 LEU A O 1
ATOM 856 N N . PRO A 1 110 ? -7.245 3.879 7.033 1.00 94.88 110 PRO A N 1
ATOM 857 C CA . PRO A 1 110 ? -7.499 4.339 5.669 1.00 94.88 110 PRO A CA 1
ATOM 858 C C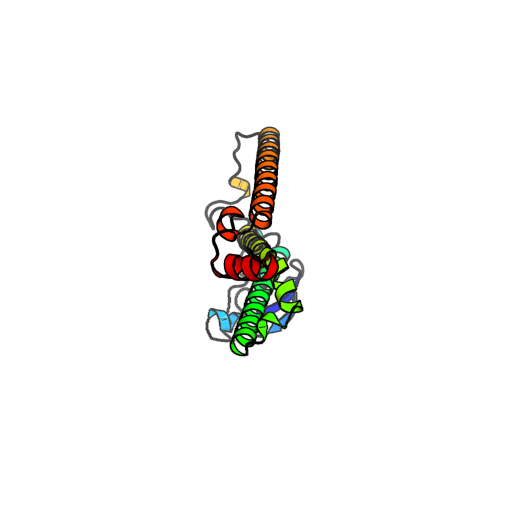 . PRO A 1 110 ? -6.368 5.191 5.092 1.00 94.88 110 PRO A C 1
ATOM 860 O O . PRO A 1 110 ? -6.063 5.066 3.910 1.00 94.88 110 PRO A O 1
ATOM 863 N N . GLN A 1 111 ? -5.726 6.032 5.911 1.00 94.56 111 GLN A N 1
ATOM 864 C CA . GLN A 1 111 ? -4.625 6.882 5.447 1.00 94.56 111 GLN A CA 1
ATOM 865 C C . GLN A 1 111 ? -3.383 6.057 5.113 1.00 94.56 111 GLN A C 1
ATOM 867 O O . GLN A 1 111 ? -2.773 6.252 4.064 1.00 94.56 111 GLN A O 1
ATOM 872 N N . ILE A 1 112 ? -3.052 5.079 5.960 1.00 96.12 112 ILE A N 1
ATOM 873 C CA . ILE A 1 112 ? -1.952 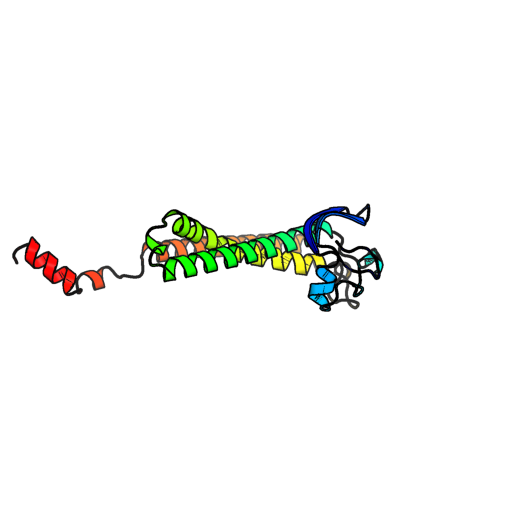4.146 5.697 1.00 96.12 112 ILE A CA 1
ATOM 874 C C . ILE A 1 112 ? -2.254 3.321 4.442 1.00 96.12 112 ILE A C 1
ATOM 876 O O . ILE A 1 112 ? -1.400 3.238 3.564 1.00 96.12 112 ILE A O 1
ATOM 880 N N . ALA A 1 113 ? -3.465 2.763 4.328 1.00 96.31 113 ALA A N 1
ATOM 881 C CA . ALA A 1 113 ? -3.898 1.980 3.169 1.00 96.31 113 ALA A CA 1
ATOM 882 C C . ALA A 1 113 ? -3.801 2.775 1.861 1.00 96.31 113 ALA A C 1
ATOM 884 O O . ALA A 1 113 ? -3.334 2.247 0.855 1.00 96.31 113 ALA A O 1
ATOM 885 N N . ASN A 1 114 ? -4.195 4.049 1.883 1.00 96.38 114 ASN A N 1
ATOM 886 C CA . ASN A 1 114 ? -4.080 4.941 0.735 1.00 96.38 114 ASN A CA 1
ATOM 887 C C . ASN A 1 114 ? -2.608 5.117 0.326 1.00 96.38 114 ASN A C 1
ATOM 889 O O . ASN A 1 114 ? -2.254 4.891 -0.830 1.00 96.38 114 ASN A O 1
ATOM 893 N N . GLN A 1 115 ? -1.732 5.409 1.290 1.00 96.50 115 GLN A N 1
ATOM 894 C CA . GLN A 1 115 ? -0.310 5.611 1.027 1.00 96.50 115 GLN A CA 1
ATOM 895 C C . GLN A 1 115 ? 0.377 4.349 0.479 1.00 96.50 115 GLN A C 1
ATOM 897 O O . GLN A 1 115 ? 1.139 4.438 -0.484 1.00 96.50 115 GLN A O 1
ATOM 902 N N . VAL A 1 116 ? 0.104 3.168 1.048 1.00 96.75 116 VAL A N 1
ATOM 903 C CA . VAL A 1 116 ? 0.670 1.908 0.530 1.00 96.75 116 VAL A CA 1
ATOM 904 C C . VAL A 1 116 ? 0.074 1.514 -0.824 1.00 96.75 116 VAL A C 1
ATOM 906 O O . VAL A 1 116 ? 0.780 0.943 -1.655 1.00 96.75 116 VAL A O 1
ATOM 909 N N . GLY A 1 117 ? -1.184 1.869 -1.095 1.00 96.38 117 GLY A N 1
ATOM 910 C CA . GLY A 1 117 ? -1.801 1.696 -2.409 1.00 96.38 117 GLY A CA 1
ATOM 911 C C . GLY A 1 117 ? -1.091 2.515 -3.484 1.00 96.38 117 GLY A C 1
ATOM 912 O O . GLY A 1 117 ? -0.696 1.962 -4.511 1.00 96.38 117 GLY A O 1
ATOM 913 N N . TRP A 1 118 ? -0.823 3.795 -3.210 1.00 96.56 118 TRP A N 1
ATOM 914 C CA . TRP A 1 118 ? -0.011 4.633 -4.096 1.00 96.56 118 TRP A CA 1
ATOM 915 C C . TRP A 1 118 ? 1.409 4.104 -4.253 1.00 96.56 118 TRP A C 1
ATOM 917 O O . TRP A 1 118 ? 1.889 4.016 -5.375 1.00 96.56 118 TRP A O 1
ATOM 927 N N . PHE A 1 119 ? 2.076 3.677 -3.176 1.00 95.56 119 PHE A N 1
ATOM 928 C CA . PHE A 1 119 ? 3.408 3.076 -3.308 1.00 95.56 119 PHE A CA 1
ATOM 929 C C . PHE A 1 119 ? 3.402 1.835 -4.202 1.00 95.56 119 PHE A C 1
ATOM 931 O O . PHE A 1 119 ? 4.304 1.675 -5.021 1.00 95.56 119 PHE A O 1
ATOM 938 N N . THR A 1 120 ? 2.377 0.990 -4.095 1.00 95.69 120 THR A N 1
ATOM 939 C CA . THR A 1 120 ? 2.210 -0.183 -4.962 1.00 95.69 120 THR A CA 1
ATOM 940 C C . THR A 1 120 ? 2.113 0.223 -6.432 1.00 95.69 120 THR A C 1
ATOM 942 O O . THR A 1 120 ? 2.826 -0.336 -7.265 1.00 95.69 120 THR A O 1
ATOM 945 N N . ALA A 1 121 ? 1.266 1.206 -6.753 1.00 94.19 121 ALA A N 1
ATOM 946 C CA . ALA A 1 121 ? 1.075 1.686 -8.119 1.00 94.19 121 ALA A CA 1
ATOM 947 C C . ALA A 1 121 ? 2.344 2.356 -8.678 1.00 94.19 121 ALA A C 1
ATOM 949 O O . ALA A 1 121 ? 2.802 2.017 -9.770 1.00 94.19 121 ALA A O 1
ATOM 950 N N . GLU A 1 122 ? 2.970 3.244 -7.908 1.00 94.06 122 GLU A N 1
ATOM 951 C CA . GLU A 1 122 ? 4.090 4.065 -8.372 1.00 94.06 122 GLU A CA 1
ATOM 952 C C . GLU A 1 122 ? 5.374 3.258 -8.506 1.00 94.06 122 GLU A C 1
ATOM 954 O O . GLU A 1 122 ? 6.104 3.422 -9.487 1.00 94.06 122 GLU A O 1
ATOM 959 N N . MET A 1 123 ? 5.649 2.372 -7.545 1.00 94.06 123 MET A N 1
ATOM 960 C CA . MET A 1 123 ? 6.798 1.472 -7.624 1.00 94.06 123 MET A CA 1
ATOM 961 C C . MET A 1 123 ? 6.572 0.384 -8.672 1.00 94.06 123 MET A C 1
ATOM 963 O O . MET A 1 123 ? 7.512 0.037 -9.380 1.00 94.06 123 MET A O 1
ATOM 967 N N . GLY A 1 124 ? 5.339 -0.113 -8.824 1.00 92.44 124 GLY A N 1
ATOM 968 C CA . GLY A 1 124 ? 4.980 -1.095 -9.850 1.00 92.44 124 GLY A CA 1
ATOM 969 C C . GLY A 1 124 ? 5.043 -0.548 -11.278 1.00 92.44 124 GLY A C 1
ATOM 970 O O . GLY A 1 124 ? 5.162 -1.321 -12.223 1.00 92.44 124 GLY A O 1
ATOM 971 N N . ARG A 1 125 ? 4.997 0.776 -11.443 1.00 92.75 125 ARG A N 1
ATOM 972 C CA . ARG A 1 125 ? 5.116 1.454 -12.739 1.00 92.75 125 ARG A CA 1
ATOM 973 C C . ARG A 1 125 ? 6.564 1.709 -13.159 1.00 92.75 125 ARG A C 1
ATOM 975 O O . ARG A 1 125 ? 6.825 1.911 -14.344 1.00 92.75 125 ARG A O 1
ATOM 982 N N . GLN A 1 126 ? 7.515 1.695 -12.223 1.00 93.50 126 GLN A N 1
ATOM 983 C CA . GLN A 1 126 ? 8.936 1.802 -12.567 1.00 93.50 126 GLN A CA 1
ATOM 984 C C . GLN A 1 126 ? 9.341 0.643 -13.494 1.00 93.50 126 GLN A C 1
ATOM 986 O O . GLN A 1 126 ? 8.874 -0.475 -13.285 1.00 93.50 126 GLN A O 1
ATOM 991 N N . PRO A 1 127 ? 10.197 0.872 -14.507 1.00 93.69 127 PRO A N 1
ATOM 992 C CA . PRO A 1 127 ? 10.998 2.074 -14.777 1.00 93.69 127 PRO A CA 1
ATOM 993 C C . PRO A 1 127 ? 10.334 3.084 -15.733 1.00 93.69 127 PRO A C 1
ATOM 995 O O . PRO A 1 127 ? 11.024 3.896 -16.353 1.00 93.69 127 PRO A O 1
ATOM 998 N N . TRP A 1 128 ? 9.014 3.026 -15.906 1.00 92.94 128 TRP A N 1
ATOM 999 C CA . TRP A 1 128 ? 8.299 3.822 -16.898 1.00 92.94 128 TRP A CA 1
ATOM 1000 C C . TRP A 1 128 ? 7.663 5.069 -16.288 1.00 92.94 128 TRP A C 1
ATOM 1002 O O . TRP A 1 128 ? 6.977 5.003 -15.271 1.00 92.94 128 TRP A O 1
ATOM 1012 N N . VAL A 1 129 ? 7.813 6.208 -16.969 1.00 91.75 129 VAL A N 1
ATOM 1013 C CA . VAL A 1 129 ? 6.958 7.383 -16.756 1.00 91.75 129 VAL A CA 1
ATOM 1014 C C . VAL A 1 129 ? 5.690 7.261 -17.595 1.00 91.75 129 VAL A C 1
ATOM 1016 O O . VAL A 1 129 ? 4.578 7.403 -17.094 1.00 91.75 129 VAL A O 1
ATOM 1019 N N . VAL A 1 130 ? 5.863 6.928 -18.870 1.00 91.12 130 VAL A N 1
ATOM 1020 C CA . VAL A 1 130 ? 4.776 6.566 -19.776 1.00 91.12 130 VAL A CA 1
ATOM 1021 C C . VAL A 1 130 ? 5.163 5.240 -20.404 1.00 91.12 130 VAL A C 1
ATOM 1023 O O . VAL A 1 130 ? 6.225 5.135 -21.020 1.00 91.12 130 VAL A O 1
ATOM 1026 N N . TYR A 1 131 ? 4.333 4.221 -20.198 1.00 88.81 131 TYR A N 1
ATOM 1027 C CA . TYR A 1 131 ? 4.644 2.859 -20.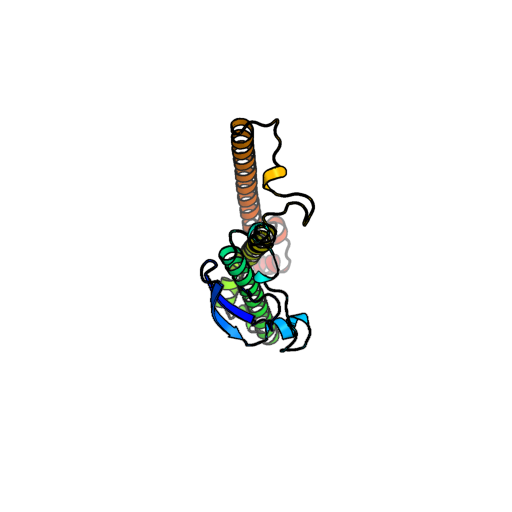619 1.00 88.81 131 TYR A CA 1
ATOM 1028 C C . TYR A 1 131 ? 4.939 2.795 -22.125 1.00 88.81 131 TYR A C 1
ATOM 1030 O O . TYR A 1 131 ? 4.167 3.312 -22.931 1.00 88.81 131 TYR A O 1
ATOM 1038 N N . GLY A 1 132 ? 6.084 2.209 -22.487 1.00 87.44 132 GLY A N 1
ATOM 1039 C CA . GLY A 1 132 ? 6.542 2.078 -23.874 1.00 87.44 132 GLY A CA 1
ATOM 1040 C C . GLY A 1 132 ? 7.001 3.377 -24.552 1.00 87.44 132 GLY A C 1
ATOM 1041 O O . GLY A 1 132 ? 7.407 3.326 -25.709 1.00 87.44 132 GLY A O 1
ATOM 1042 N N . LEU A 1 133 ? 6.953 4.526 -23.865 1.00 91.12 133 LEU A N 1
ATOM 1043 C CA . LEU A 1 133 ? 7.254 5.839 -24.452 1.00 91.12 133 LEU A CA 1
ATOM 1044 C C . LEU A 1 133 ? 8.375 6.591 -23.729 1.00 91.12 133 LEU A C 1
ATOM 1046 O O . LEU A 1 133 ? 9.264 7.122 -24.386 1.00 91.12 133 LEU A O 1
ATOM 1050 N N . LEU A 1 134 ? 8.343 6.659 -22.394 1.00 92.38 134 LEU A N 1
ATOM 1051 C CA . LEU A 1 134 ? 9.289 7.461 -21.612 1.00 92.38 134 LEU A CA 1
ATOM 1052 C C . LEU A 1 134 ? 9.727 6.713 -20.355 1.00 92.38 134 LEU A C 1
ATOM 1054 O O . LEU A 1 134 ? 8.885 6.353 -19.527 1.00 92.38 134 LEU A O 1
ATOM 1058 N N . ARG A 1 135 ? 11.040 6.519 -20.189 1.00 92.12 135 ARG A N 1
ATOM 1059 C CA . ARG A 1 135 ? 11.638 5.945 -18.975 1.00 92.12 135 ARG A CA 1
ATOM 1060 C C . ARG A 1 135 ? 11.873 7.012 -17.907 1.00 92.12 135 ARG A C 1
ATOM 1062 O O . ARG A 1 135 ? 12.094 8.180 -18.216 1.00 92.12 135 ARG A O 1
ATOM 1069 N N . THR A 1 136 ? 11.883 6.598 -16.641 1.00 90.25 136 THR A N 1
ATOM 1070 C CA . THR A 1 136 ? 12.156 7.477 -15.490 1.00 90.25 136 THR A CA 1
ATOM 1071 C C . THR A 1 136 ? 13.553 8.094 -15.542 1.00 90.25 136 THR A C 1
ATOM 1073 O O . THR A 1 136 ? 13.714 9.247 -15.150 1.00 90.25 136 THR A O 1
ATOM 1076 N N . SER A 1 137 ? 14.549 7.372 -16.070 1.00 88.75 137 SER A N 1
ATOM 1077 C CA . SER A 1 137 ? 15.914 7.887 -16.267 1.00 88.75 137 SER A CA 1
ATOM 1078 C C . SER A 1 137 ? 15.968 9.090 -17.206 1.00 88.75 137 SER A C 1
ATOM 1080 O O . SER A 1 137 ? 16.766 10.000 -16.996 1.00 88.75 137 SER A O 1
ATOM 1082 N N . ASP A 1 138 ? 15.092 9.104 -18.209 1.00 88.62 138 ASP A N 1
ATOM 1083 C CA . ASP A 1 138 ? 15.123 10.065 -19.313 1.00 88.62 138 ASP A CA 1
ATOM 1084 C C . ASP A 1 138 ? 14.181 11.252 -19.056 1.00 88.62 138 ASP A C 1
ATOM 1086 O O . ASP A 1 138 ? 14.170 12.228 -19.800 1.00 88.62 138 ASP A O 1
ATOM 1090 N N . ALA A 1 139 ? 13.387 11.184 -17.984 1.00 86.31 139 ALA A N 1
ATOM 1091 C CA . ALA A 1 139 ? 12.419 12.206 -17.598 1.00 86.31 139 ALA A CA 1
ATOM 1092 C C . ALA A 1 139 ? 13.010 13.318 -16.707 1.00 86.31 139 ALA A C 1
ATOM 1094 O O . ALA A 1 139 ? 12.281 14.200 -16.248 1.00 86.31 139 ALA A O 1
ATOM 1095 N N . LEU A 1 140 ? 14.317 13.280 -16.429 1.00 83.62 140 LEU A N 1
ATOM 1096 C CA . LEU A 1 140 ? 15.000 14.271 -15.597 1.00 83.62 140 LEU A CA 1
ATOM 1097 C C . LEU A 1 140 ? 15.354 15.528 -16.406 1.00 83.62 140 LEU A C 1
ATOM 1099 O O . LEU A 1 140 ? 15.841 15.452 -17.532 1.00 83.62 140 LEU A O 1
ATOM 1103 N N . SER A 1 141 ? 15.148 16.707 -15.812 1.00 81.56 141 SER A N 1
ATOM 1104 C CA . SER A 1 141 ? 15.498 17.976 -16.459 1.00 81.56 141 SER A CA 1
ATOM 1105 C C . SER A 1 141 ? 17.012 18.189 -16.474 1.00 81.56 141 SER A C 1
ATOM 1107 O O . SER A 1 141 ? 17.628 18.362 -15.423 1.00 81.56 141 SER A O 1
ATOM 1109 N N . ALA A 1 142 ? 17.604 18.249 -17.669 1.00 75.88 142 ALA A N 1
ATOM 1110 C CA . ALA A 1 142 ? 19.042 18.461 -17.854 1.00 75.88 142 ALA A CA 1
ATOM 1111 C C . ALA A 1 142 ? 19.533 19.846 -17.385 1.00 75.88 142 ALA A C 1
ATOM 1113 O O . ALA A 1 142 ? 20.724 20.039 -17.156 1.00 75.88 142 ALA A O 1
ATOM 1114 N N . SER A 1 143 ? 18.630 20.821 -17.249 1.00 80.69 143 SER A N 1
ATOM 1115 C CA . SER A 1 143 ? 18.975 22.203 -16.891 1.00 80.69 143 SER A CA 1
ATOM 1116 C C . SER A 1 143 ? 19.000 22.468 -15.382 1.00 80.69 143 SER A C 1
ATOM 1118 O O . SER A 1 143 ? 19.432 23.543 -14.971 1.00 80.69 143 SER A O 1
ATOM 1120 N N . VAL A 1 144 ? 18.526 21.530 -14.554 1.00 83.06 144 VAL A N 1
ATOM 1121 C CA . VAL A 1 144 ? 18.418 21.717 -13.100 1.00 83.06 144 VAL A CA 1
ATOM 1122 C C . VAL A 1 144 ? 19.546 20.974 -12.394 1.00 83.06 144 VAL A C 1
ATOM 1124 O O . VAL A 1 144 ? 19.741 19.776 -12.574 1.00 83.06 144 VAL A O 1
ATOM 1127 N N . THR A 1 145 ? 20.288 21.687 -11.552 1.00 88.56 145 THR A N 1
ATOM 1128 C CA . THR A 1 145 ? 21.382 21.095 -10.771 1.00 88.56 145 THR A CA 1
ATOM 1129 C C . THR A 1 145 ? 20.851 20.330 -9.555 1.00 88.56 145 THR A C 1
ATOM 1131 O O . THR A 1 145 ? 19.837 20.705 -8.964 1.00 88.56 145 THR A O 1
ATOM 1134 N N . ALA A 1 146 ? 21.574 19.295 -9.111 1.00 87.88 146 ALA A N 1
ATOM 1135 C CA . ALA A 1 146 ? 21.199 18.501 -7.934 1.00 87.88 146 ALA A CA 1
ATOM 1136 C C . ALA A 1 146 ? 20.989 19.360 -6.668 1.00 87.88 146 ALA A C 1
ATOM 1138 O O . ALA A 1 146 ? 20.071 19.110 -5.888 1.00 87.88 146 ALA A O 1
ATOM 1139 N N . ASN A 1 147 ? 21.784 20.423 -6.504 1.00 91.94 147 ASN A N 1
ATOM 1140 C CA . ASN A 1 147 ? 21.661 21.352 -5.379 1.00 91.94 147 ASN A CA 1
ATOM 1141 C C . ASN A 1 147 ? 20.339 22.133 -5.400 1.00 91.94 147 ASN A C 1
ATOM 1143 O O . ASN A 1 147 ? 19.742 22.340 -4.346 1.00 91.94 147 ASN A O 1
ATOM 1147 N N . GLN A 1 148 ? 19.858 22.544 -6.580 1.00 90.75 148 GLN A N 1
ATOM 1148 C CA . GLN A 1 148 ? 18.562 23.221 -6.715 1.00 90.75 148 GLN A CA 1
ATOM 1149 C C . GLN A 1 148 ? 17.407 22.279 -6.364 1.00 90.75 148 GLN A C 1
ATOM 1151 O O . GLN A 1 148 ? 16.492 22.681 -5.645 1.00 90.75 148 GLN A O 1
ATOM 1156 N N . VAL A 1 149 ? 17.476 21.018 -6.810 1.00 91.81 149 VAL A N 1
ATOM 1157 C CA . VAL A 1 149 ? 16.484 19.993 -6.455 1.00 91.81 149 VAL A CA 1
ATOM 1158 C C . VAL A 1 149 ? 16.457 19.789 -4.944 1.00 91.81 149 VAL A C 1
ATOM 1160 O O . VAL A 1 149 ? 15.396 19.914 -4.336 1.00 91.81 149 VAL A O 1
ATOM 1163 N N . LEU A 1 150 ? 17.616 19.560 -4.321 1.00 93.38 150 LEU A N 1
ATOM 1164 C CA . LEU A 1 150 ? 17.711 19.341 -2.879 1.00 93.38 150 LEU A CA 1
ATOM 1165 C C . LEU A 1 150 ? 17.182 20.537 -2.081 1.00 93.38 150 LEU A C 1
ATOM 1167 O O . LEU A 1 150 ? 16.392 20.358 -1.157 1.00 93.38 150 LEU A O 1
ATOM 1171 N N . PHE A 1 151 ? 17.573 21.755 -2.461 1.00 95.19 151 PHE A N 1
ATOM 1172 C CA . PHE A 1 151 ? 17.090 22.970 -1.812 1.00 95.19 151 PHE A CA 1
ATOM 1173 C C . PHE A 1 151 ? 15.564 23.099 -1.909 1.00 95.19 151 PHE A C 1
ATOM 1175 O O . PHE A 1 151 ? 14.902 23.339 -0.899 1.00 95.19 151 PHE A O 1
ATOM 1182 N N . SER A 1 152 ? 14.993 22.882 -3.099 1.00 95.06 152 SER A N 1
ATOM 1183 C CA . SER A 1 152 ? 13.538 22.923 -3.289 1.00 95.06 152 SER A CA 1
ATOM 1184 C C . SER A 1 152 ? 12.815 21.841 -2.480 1.00 95.06 152 SER A C 1
ATOM 1186 O O . SER A 1 152 ? 11.784 22.120 -1.875 1.00 95.06 152 SER A O 1
ATOM 1188 N N . LEU A 1 153 ? 13.382 20.634 -2.388 1.00 95.44 153 LEU A N 1
ATOM 1189 C CA . LEU A 1 153 ? 12.818 19.522 -1.625 1.00 95.44 153 LEU A CA 1
ATOM 1190 C C . LEU A 1 153 ? 12.800 19.827 -0.125 1.00 95.44 153 LEU A C 1
ATOM 1192 O O . LEU A 1 153 ? 11.780 19.610 0.525 1.00 95.44 153 LEU A O 1
ATOM 1196 N N . ILE A 1 154 ? 13.886 20.391 0.414 1.00 96.81 154 ILE A N 1
ATOM 1197 C CA . ILE A 1 154 ? 13.943 20.846 1.810 1.00 96.81 154 ILE A CA 1
ATOM 1198 C C . ILE A 1 154 ? 12.897 21.940 2.053 1.00 96.81 154 ILE A C 1
ATOM 1200 O O . ILE A 1 154 ? 12.169 21.883 3.042 1.00 96.81 154 ILE A O 1
ATOM 1204 N N . MET A 1 155 ? 12.782 22.914 1.148 1.00 97.56 155 MET A N 1
ATOM 1205 C CA . MET A 1 155 ? 11.795 23.988 1.267 1.00 97.56 155 MET A CA 1
ATOM 1206 C C . MET A 1 155 ? 10.360 23.447 1.276 1.00 97.56 155 MET A C 1
ATOM 1208 O O . MET A 1 155 ? 9.591 23.782 2.178 1.00 97.56 155 MET A O 1
ATOM 1212 N N . PHE A 1 156 ? 10.001 22.584 0.320 1.00 97.50 156 PHE A N 1
ATOM 1213 C CA . PHE A 1 156 ? 8.677 21.959 0.277 1.00 97.50 156 PHE A CA 1
ATOM 1214 C C . PHE A 1 156 ? 8.409 21.110 1.516 1.00 97.50 156 PHE A C 1
ATOM 1216 O O . PHE A 1 156 ? 7.324 21.202 2.088 1.00 97.50 156 PHE A O 1
ATOM 1223 N N . PHE A 1 157 ? 9.400 20.343 1.975 1.00 97.06 157 PHE A N 1
ATOM 1224 C CA . PHE A 1 157 ? 9.289 19.561 3.201 1.00 97.06 157 PHE A CA 1
ATOM 1225 C C . PHE A 1 157 ? 8.967 20.445 4.411 1.00 97.06 157 PHE A C 1
ATOM 1227 O O . PHE A 1 157 ? 8.025 20.149 5.142 1.00 97.06 157 PHE A O 1
ATOM 1234 N N . LEU A 1 158 ? 9.693 21.552 4.604 1.00 97.69 158 LEU A N 1
ATOM 1235 C CA . LEU A 1 158 ? 9.457 22.474 5.720 1.00 97.69 158 LEU A CA 1
ATOM 1236 C C . LEU A 1 158 ? 8.061 23.104 5.662 1.00 97.69 158 LEU A C 1
ATOM 1238 O O . LEU A 1 158 ? 7.368 23.159 6.678 1.00 97.69 158 LEU A O 1
ATOM 1242 N N . ILE A 1 159 ? 7.629 23.547 4.478 1.00 97.81 159 ILE A N 1
ATOM 1243 C CA . ILE A 1 159 ? 6.300 24.140 4.286 1.00 97.81 159 ILE A CA 1
ATOM 1244 C C . ILE A 1 159 ? 5.209 23.109 4.595 1.00 97.81 159 ILE A C 1
ATOM 1246 O O . ILE A 1 159 ? 4.285 23.399 5.354 1.00 97.81 159 ILE A O 1
ATOM 1250 N N . TYR A 1 160 ? 5.317 21.896 4.052 1.00 96.94 160 TYR A N 1
ATOM 1251 C CA . TYR A 1 160 ? 4.329 20.842 4.285 1.00 96.94 160 TYR A CA 1
ATOM 1252 C C . TYR A 1 160 ? 4.323 20.357 5.734 1.00 96.94 160 TYR A C 1
ATOM 1254 O O . TYR A 1 160 ? 3.247 20.130 6.283 1.00 96.94 160 TYR A O 1
ATOM 1262 N N . ALA A 1 161 ? 5.481 20.282 6.393 1.00 96.88 161 ALA A N 1
ATOM 1263 C CA . ALA A 1 161 ? 5.563 19.969 7.815 1.00 96.88 161 ALA A CA 1
ATOM 1264 C C . ALA A 1 161 ? 4.864 21.035 8.676 1.00 96.88 161 ALA A C 1
ATOM 1266 O O . ALA A 1 161 ? 4.116 20.693 9.594 1.00 96.88 161 ALA A O 1
ATOM 1267 N N . LEU A 1 162 ? 5.044 22.322 8.357 1.00 97.50 162 LEU A N 1
ATOM 1268 C CA . LEU A 1 162 ? 4.376 23.420 9.060 1.00 97.50 162 LEU A CA 1
ATOM 1269 C C . LEU A 1 162 ? 2.858 23.395 8.843 1.00 97.50 162 LEU A C 1
ATOM 1271 O O . LEU A 1 162 ? 2.100 23.524 9.805 1.00 97.50 162 LEU A O 1
ATOM 1275 N N . LEU A 1 163 ? 2.405 23.182 7.604 1.00 97.44 163 LEU A N 1
ATOM 1276 C CA . LEU A 1 163 ? 0.979 23.038 7.294 1.00 97.44 163 LEU A CA 1
ATOM 1277 C C . LEU A 1 163 ? 0.364 21.835 8.013 1.00 97.44 163 LEU A C 1
ATOM 1279 O O . LEU A 1 163 ? -0.738 21.939 8.550 1.00 97.44 163 LEU A O 1
ATOM 1283 N N . PHE A 1 164 ? 1.081 20.715 8.073 1.00 95.00 164 PHE A N 1
ATOM 1284 C CA . PHE A 1 164 ? 0.640 19.526 8.790 1.00 95.00 164 PHE A CA 1
ATOM 1285 C C . PHE A 1 164 ? 0.532 19.775 10.302 1.00 95.00 164 PHE A C 1
ATOM 1287 O O . PHE A 1 164 ? -0.477 19.422 10.911 1.00 95.00 164 PHE A O 1
ATOM 1294 N N . ALA A 1 165 ? 1.510 20.455 10.908 1.00 96.06 165 ALA A N 1
ATOM 1295 C CA . ALA A 1 165 ? 1.452 20.837 12.318 1.00 96.06 165 ALA A CA 1
ATOM 1296 C C . ALA A 1 165 ? 0.269 21.778 12.614 1.00 96.06 165 ALA A C 1
ATOM 1298 O O . ALA A 1 165 ? -0.456 21.576 13.591 1.00 96.06 165 ALA A O 1
ATOM 1299 N N . LEU A 1 166 ? 0.028 22.766 11.744 1.00 96.25 166 LEU A N 1
ATOM 1300 C CA . LEU A 1 166 ? -1.126 23.660 11.851 1.00 96.25 166 LEU A CA 1
ATOM 1301 C C . LEU A 1 166 ? -2.447 22.892 11.724 1.00 96.25 166 LEU A C 1
ATOM 1303 O O . LEU A 1 166 ? -3.376 23.135 12.492 1.00 96.25 166 LEU A O 1
ATOM 1307 N N . PHE A 1 167 ? -2.529 21.950 10.785 1.00 94.69 167 PHE A N 1
ATOM 1308 C CA . PHE A 1 167 ? -3.692 21.085 10.620 1.00 94.69 167 PHE A CA 1
ATOM 1309 C C . PHE A 1 167 ? -3.980 20.280 11.891 1.00 94.69 167 PHE A C 1
ATOM 1311 O O . PHE A 1 167 ? -5.111 20.306 12.370 1.00 94.69 167 PHE A O 1
ATOM 1318 N N . LEU A 1 168 ? -2.969 19.630 12.479 1.00 92.88 168 LEU A N 1
ATOM 1319 C CA . LEU A 1 168 ? -3.127 18.881 13.730 1.00 92.88 168 LEU A CA 1
ATOM 1320 C C . LEU A 1 168 ? -3.578 19.781 14.885 1.00 92.88 168 LEU A C 1
ATOM 1322 O O . LEU A 1 168 ? -4.477 19.405 15.633 1.00 92.88 168 LEU A O 1
ATOM 1326 N N . TYR A 1 169 ? -3.007 20.983 14.996 1.00 94.75 169 TYR A N 1
ATOM 1327 C CA . TYR A 1 169 ? -3.416 21.966 15.998 1.00 94.75 169 TYR A CA 1
ATOM 1328 C C . TYR A 1 169 ? -4.888 22.372 15.838 1.00 94.75 169 TYR A C 1
ATOM 1330 O O . TYR A 1 169 ? -5.648 22.364 16.806 1.00 94.75 169 TYR A O 1
ATOM 1338 N N . LEU A 1 170 ? -5.316 22.706 14.616 1.00 93.44 170 LEU A N 1
ATOM 1339 C CA . LEU A 1 170 ? -6.698 23.104 14.343 1.00 93.44 170 LEU A CA 1
ATOM 1340 C C . LEU A 1 170 ? -7.680 21.948 14.544 1.00 93.44 170 LEU A C 1
ATOM 1342 O O . LEU A 1 170 ? -8.781 22.166 15.050 1.00 93.44 170 LEU A O 1
ATOM 1346 N N . LEU A 1 171 ? -7.287 20.734 14.161 1.00 90.56 171 LEU A N 1
ATOM 1347 C CA . LEU A 1 171 ? -8.086 19.529 14.331 1.00 90.56 171 LEU A CA 1
ATOM 1348 C C . LEU A 1 171 ? -8.282 19.207 15.816 1.00 90.56 171 LEU A C 1
ATOM 1350 O O . LEU A 1 171 ? -9.422 19.056 16.244 1.00 90.56 171 LEU A O 1
ATOM 1354 N N . ASP A 1 172 ? -7.213 19.196 16.617 1.00 90.06 172 ASP A N 1
ATOM 1355 C CA . ASP A 1 172 ? -7.294 18.992 18.070 1.00 90.06 172 ASP A CA 1
ATOM 1356 C C . ASP A 1 172 ? -8.129 20.087 18.749 1.00 90.06 172 ASP A C 1
ATOM 1358 O O . ASP A 1 172 ? -9.029 19.786 19.535 1.00 90.06 172 ASP A O 1
ATOM 1362 N N . LYS A 1 173 ? -7.911 21.356 18.376 1.00 88.75 173 LYS A N 1
ATOM 1363 C CA . LYS A 1 173 ? -8.700 22.487 18.882 1.00 88.75 173 LYS A CA 1
ATOM 1364 C C . LYS A 1 173 ? -10.192 22.306 18.597 1.00 88.75 173 LYS A C 1
ATOM 1366 O O . LYS A 1 173 ? -11.004 22.512 19.494 1.00 88.75 173 LYS A O 1
ATOM 1371 N N . LYS A 1 174 ? -10.564 21.908 17.375 1.00 87.62 174 LYS A N 1
ATOM 1372 C CA . LYS A 1 174 ? -11.970 21.680 17.003 1.00 87.62 174 LYS A CA 1
ATOM 1373 C C . LYS A 1 174 ? -12.571 20.452 17.684 1.00 87.62 174 LYS A C 1
ATOM 1375 O O . LYS A 1 174 ? -13.705 20.523 18.139 1.00 87.62 174 LYS A O 1
ATOM 1380 N N . ILE A 1 175 ? -11.826 19.351 17.785 1.00 86.69 175 ILE A N 1
ATOM 1381 C CA . ILE A 1 175 ? -12.293 18.133 18.462 1.00 86.69 175 ILE A CA 1
ATOM 1382 C C . ILE A 1 175 ? -12.558 18.410 19.946 1.00 86.69 175 ILE A C 1
ATOM 1384 O O . ILE A 1 175 ? -13.586 17.985 20.464 1.00 86.69 175 ILE A O 1
ATOM 1388 N N . LYS A 1 176 ? -11.667 19.153 20.617 1.00 84.25 176 LYS A N 1
ATOM 1389 C CA . LYS A 1 176 ? -11.815 19.518 22.035 1.00 84.25 176 LYS A CA 1
ATOM 1390 C C . LYS A 1 176 ? -12.925 20.528 22.293 1.00 84.25 176 LYS A C 1
ATOM 1392 O O . LYS A 1 176 ? -13.567 20.441 23.331 1.00 84.25 176 LYS A O 1
ATOM 1397 N N . HIS A 1 177 ? -13.141 21.469 21.374 1.00 82.69 177 HIS A N 1
ATOM 1398 C CA . HIS A 1 177 ? -14.244 22.425 21.480 1.00 82.69 177 HIS A CA 1
ATOM 1399 C C . HIS A 1 177 ? -15.613 21.728 21.397 1.00 82.69 177 HIS A C 1
ATOM 1401 O O . HIS A 1 177 ? -16.570 22.184 22.007 1.00 82.69 177 HIS A O 1
ATOM 1407 N N . GLY A 1 178 ? -15.690 20.577 20.718 1.00 77.12 178 GLY A N 1
ATOM 1408 C CA . GLY A 1 178 ? -16.925 19.813 20.582 1.00 77.12 178 GLY A CA 1
ATOM 1409 C C . GLY A 1 178 ? -17.949 20.496 19.660 1.00 77.12 178 GLY A C 1
ATOM 1410 O O . GLY A 1 178 ? -17.694 21.567 19.112 1.00 77.12 178 GLY A O 1
ATOM 1411 N N . PRO A 1 179 ? -19.103 19.852 19.417 1.00 71.25 179 PRO A N 1
ATOM 1412 C CA . PRO A 1 179 ? -20.150 20.375 18.537 1.00 71.25 179 PRO A CA 1
ATOM 1413 C C . PRO A 1 179 ? -21.124 21.340 19.232 1.00 71.25 179 PRO A C 1
ATOM 1415 O O . PRO A 1 179 ? -22.034 21.831 18.574 1.00 71.25 179 PRO A O 1
ATOM 1418 N N . PHE A 1 180 ? -20.983 21.566 20.542 1.00 62.03 180 PHE A N 1
ATOM 1419 C CA . PHE A 1 180 ? -21.885 22.415 21.316 1.00 62.03 180 PHE A CA 1
ATOM 1420 C C . PHE A 1 180 ? -21.152 23.683 21.727 1.00 62.03 180 PHE A C 1
ATOM 1422 O O . PHE A 1 180 ? -20.160 23.610 22.448 1.00 62.03 180 PHE A O 1
ATOM 1429 N N . ASP A 1 181 ? -21.663 24.827 21.285 1.00 62.03 181 ASP A N 1
ATOM 1430 C CA . ASP A 1 181 ? -21.330 26.095 21.914 1.00 62.03 181 ASP A CA 1
ATOM 1431 C C . ASP A 1 181 ? -21.973 26.074 23.312 1.00 62.03 181 ASP A C 1
ATOM 1433 O O . ASP A 1 181 ? -23.154 25.738 23.447 1.00 62.03 181 ASP A O 1
ATOM 1437 N N . GLU A 1 182 ? -21.212 26.344 24.375 1.00 56.03 182 GLU A N 1
ATOM 1438 C CA . GLU A 1 182 ? -21.744 26.318 25.752 1.00 56.03 182 GLU A CA 1
ATOM 1439 C C . GLU A 1 182 ? -22.935 27.283 25.915 1.00 56.03 182 GLU A C 1
ATOM 1441 O O . GLU A 1 182 ? -23.814 27.048 26.746 1.00 56.03 182 GLU A O 1
ATOM 1446 N N . SER A 1 183 ? -23.024 28.292 25.041 1.00 57.47 183 SER A N 1
ATOM 1447 C CA . SER A 1 183 ? -24.148 29.221 24.903 1.00 57.47 183 SER A CA 1
ATOM 1448 C C . SER A 1 183 ? -25.485 28.547 24.537 1.00 57.47 183 SER A C 1
ATOM 1450 O O . SER A 1 183 ? -26.537 29.020 24.958 1.00 57.47 183 SER A O 1
ATOM 1452 N N . GLU A 1 184 ? -25.485 27.409 23.831 1.00 53.84 184 GLU A N 1
ATOM 1453 C CA . GLU A 1 184 ? -26.705 26.657 23.485 1.00 53.84 184 GLU A CA 1
ATOM 1454 C C . GLU A 1 184 ? -27.119 25.637 24.564 1.00 53.84 184 GLU A C 1
ATOM 1456 O O . GLU A 1 184 ? -28.225 25.087 24.529 1.00 53.84 184 GLU A O 1
ATOM 1461 N N . ILE A 1 185 ? -26.243 25.341 25.532 1.00 54.62 185 ILE A N 1
ATOM 1462 C CA . ILE A 1 185 ? -26.534 24.403 26.630 1.00 54.62 185 ILE A CA 1
ATOM 1463 C C . ILE A 1 185 ? -27.466 25.054 27.664 1.00 54.62 185 ILE A C 1
ATOM 1465 O O . ILE A 1 185 ? -28.329 24.369 28.227 1.00 54.62 185 ILE A O 1
ATOM 1469 N N . GLU A 1 186 ? -27.337 26.368 27.863 1.00 54.56 186 GLU A N 1
ATOM 1470 C CA . GLU A 1 186 ? -28.134 27.169 28.803 1.00 54.56 186 GLU A CA 1
ATOM 1471 C C . GLU A 1 186 ? -29.616 27.290 28.388 1.00 54.56 186 GLU A C 1
ATOM 1473 O O . GLU A 1 186 ? -30.503 27.405 29.239 1.00 54.56 186 GLU A O 1
ATOM 1478 N N . ASP A 1 187 ? -29.912 27.162 27.089 1.00 56.50 187 ASP A N 1
ATOM 1479 C CA . ASP A 1 187 ? -31.266 27.291 26.533 1.00 56.50 187 ASP A CA 1
ATOM 1480 C C . ASP A 1 187 ? -32.007 25.968 26.302 1.00 56.50 187 ASP A C 1
ATOM 1482 O O . ASP A 1 187 ? -33.148 25.950 25.830 1.00 56.50 187 ASP A O 1
ATOM 1486 N N . ARG A 1 188 ? -31.430 24.833 26.712 1.00 57.53 188 ARG A N 1
ATOM 1487 C CA . ARG A 1 188 ? -32.136 23.548 26.647 1.00 57.53 188 ARG A CA 1
ATOM 1488 C C . ARG A 1 188 ? -33.249 23.481 27.705 1.00 57.53 188 ARG A C 1
ATOM 1490 O O . ARG A 1 188 ? -32.958 23.559 28.903 1.00 57.53 188 ARG A O 1
ATOM 1497 N N . PRO A 1 189 ? -34.515 23.219 27.318 1.00 60.44 189 PRO A N 1
ATOM 1498 C CA . PRO A 1 189 ? -35.637 23.180 28.260 1.00 60.44 189 PRO A CA 1
ATOM 1499 C C . PRO A 1 189 ? -35.485 22.088 29.334 1.00 60.44 189 PRO A C 1
ATOM 1501 O O . PRO A 1 189 ? -35.923 22.271 30.467 1.00 60.44 189 PRO A O 1
ATOM 1504 N N . LEU A 1 190 ? -34.805 20.979 29.012 1.00 60.84 190 LEU A N 1
ATOM 1505 C CA . LEU A 1 190 ? -34.529 19.888 29.956 1.00 60.84 190 LEU A CA 1
ATOM 1506 C C . LEU A 1 190 ? -33.511 20.284 31.037 1.00 60.84 190 LEU A C 1
ATOM 1508 O O . LEU A 1 190 ? -33.666 19.886 32.189 1.00 60.84 190 LEU A O 1
ATOM 1512 N N . THR A 1 191 ? -32.503 21.093 30.693 1.00 59.09 191 THR A N 1
ATOM 1513 C CA . THR A 1 191 ? -31.502 21.574 31.656 1.00 59.09 191 THR A CA 1
ATOM 1514 C C . THR A 1 191 ? -32.101 22.653 32.553 1.00 59.09 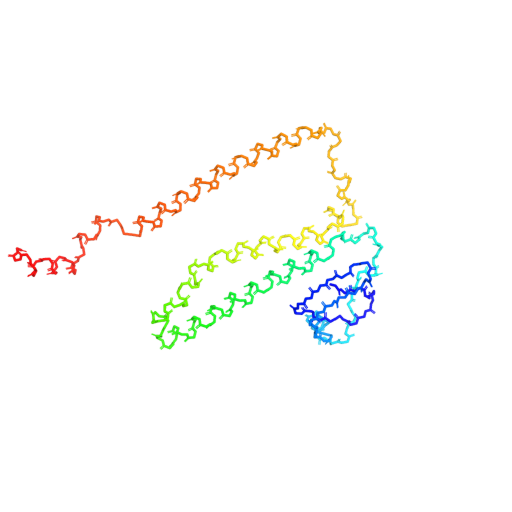191 THR A C 1
ATOM 1516 O O . THR A 1 191 ? -31.923 22.582 33.762 1.00 59.09 191 THR A O 1
ATOM 1519 N N . LYS A 1 192 ? -32.906 23.580 32.003 1.00 57.03 192 LYS A N 1
ATOM 1520 C CA . LYS A 1 192 ? -33.678 24.557 32.798 1.00 57.03 192 LYS A CA 1
ATOM 1521 C C . LYS A 1 192 ? -34.581 23.872 33.830 1.00 57.03 192 LYS A C 1
ATOM 1523 O O . LYS A 1 192 ? -34.552 24.251 34.995 1.00 57.03 192 LYS A O 1
ATOM 1528 N N . GLY A 1 193 ? -35.307 22.821 33.435 1.00 61.84 193 GLY A N 1
ATOM 1529 C CA . GLY A 1 193 ? -36.163 22.058 34.351 1.00 61.84 193 GLY A CA 1
ATOM 1530 C C . GLY A 1 193 ? -35.393 21.394 35.498 1.00 61.84 193 GLY A C 1
ATOM 1531 O O . GLY A 1 193 ? -35.808 21.486 36.649 1.00 61.84 193 GLY A O 1
ATOM 1532 N N . ILE A 1 194 ? -34.245 20.775 35.209 1.00 64.88 194 ILE A N 1
ATOM 1533 C CA . ILE A 1 194 ? -33.394 20.151 36.236 1.00 64.88 194 ILE A CA 1
ATOM 1534 C C . ILE A 1 194 ? -32.789 21.215 37.162 1.00 64.88 194 ILE A C 1
ATOM 1536 O O . ILE A 1 194 ? -32.780 21.030 38.377 1.00 64.88 194 ILE A O 1
ATOM 1540 N N . THR A 1 195 ? -32.337 22.346 36.618 1.00 61.22 195 THR A N 1
ATOM 1541 C CA . THR A 1 195 ? -31.761 23.435 37.412 1.00 61.22 195 THR A CA 1
ATOM 1542 C C . THR A 1 195 ? -32.805 24.069 38.328 1.00 61.22 195 THR A C 1
ATOM 1544 O O . THR A 1 195 ? -32.531 24.181 39.514 1.00 61.22 195 THR A O 1
ATOM 1547 N N . THR A 1 196 ? -34.017 24.380 37.851 1.00 65.06 196 THR A N 1
ATOM 1548 C CA . THR A 1 196 ? -35.120 24.906 38.685 1.00 65.06 196 THR A CA 1
ATOM 1549 C C . THR A 1 196 ? -35.522 23.939 39.803 1.00 65.06 196 THR A C 1
ATOM 1551 O O . THR A 1 196 ? -35.759 24.367 40.932 1.00 65.06 196 THR A O 1
ATOM 1554 N N . ILE A 1 197 ? -35.539 22.627 39.538 1.00 66.62 197 ILE A N 1
ATOM 1555 C CA . ILE A 1 197 ? -35.822 21.612 40.569 1.00 66.62 197 ILE A CA 1
ATOM 1556 C C . ILE A 1 197 ? -34.714 21.565 41.636 1.00 66.62 197 ILE A C 1
ATOM 1558 O O . ILE A 1 197 ? -35.008 21.354 42.811 1.00 66.62 197 ILE A O 1
ATOM 1562 N N . LEU A 1 198 ? -33.450 21.766 41.251 1.00 57.84 198 LEU A N 1
ATOM 1563 C CA . LEU A 1 198 ? -32.302 21.691 42.162 1.00 57.84 198 LEU A CA 1
ATOM 1564 C C . LEU A 1 198 ? -32.017 23.000 42.913 1.00 57.84 198 LEU A C 1
ATOM 1566 O O . LEU A 1 198 ? -31.519 22.950 44.036 1.00 57.84 198 LEU A O 1
ATOM 1570 N N . THR A 1 199 ? -32.303 24.162 42.320 1.00 70.88 199 THR A N 1
ATOM 1571 C CA . THR A 1 199 ? -31.988 25.480 42.901 1.00 70.88 199 THR A CA 1
ATOM 1572 C C . THR A 1 199 ? -33.202 26.214 43.466 1.00 70.88 199 THR A C 1
ATOM 1574 O O . THR A 1 199 ? -33.023 27.223 44.149 1.00 70.88 199 THR A O 1
ATOM 1577 N N . GLY A 1 200 ? -34.423 25.709 43.244 1.00 50.84 200 GLY A N 1
ATOM 1578 C CA . GLY A 1 200 ? -35.647 26.227 43.864 1.00 50.84 200 GLY A CA 1
ATOM 1579 C C . GLY A 1 200 ? -35.997 27.670 43.483 1.00 50.84 200 GLY A C 1
ATOM 1580 O O . GLY A 1 200 ? -36.735 28.325 44.220 1.00 50.84 200 GLY A O 1
ATOM 1581 N N . LYS A 1 201 ? -35.455 28.168 42.366 1.00 49.19 201 LYS A N 1
ATOM 1582 C CA . LYS A 1 201 ? -35.835 29.430 41.725 1.00 49.19 201 LYS A CA 1
ATOM 1583 C C . LYS A 1 201 ? -36.439 29.172 40.353 1.00 49.19 201 LYS A C 1
ATOM 1585 O O . LYS A 1 201 ? -35.879 28.334 39.605 1.00 49.19 201 LYS A O 1
#

Secondary structure (DSSP, 8-state):
---SSEEEPPEEEEEEEETTTTEEEEEEETTHHHHHHHS-TT-EEE-GGGS-GGGS-TTHHHHHHHHHHHHHHHHHHHHHHHHHHHHHHTT-GGG-HHHHHHHHHHTHHHHHHHHHHHHHHHHHHTTEEETTTEEGGGGS-TTS-HHHHHHHHHHHHHHHHHHHHHHHHHHHHHHHH-S--HHHHTT-HHHHHHHHHHH--

pLDDT: mean 88.07, std 11.02, range [49.19, 97.81]

Foldseek 3Di:
DFADQWWQDWDFLDWFADPVVRDTGGDTDQLPVVCVVPVDSTGIDGHPNNDDPQQFQPCVRLLVVLVNLLVVLVVVVVVLVVVLVVCVVVVCNVVPVVSVVVVVVNVCSVVSSVVSVVVNVVSRNPQDPPPPPHGVVRPDDPPDDPVNVVVVVVVVVVVVVVVVVVVVVVVVVDVVCDPDDVVVVVPDPVVVVVCCVVVVD

Sequence (201 aa):
GHFDASAPADLYVFGWVDAENQEVTGLKIPGGLSFLLNFDVTAPVTGLNAFPETDRPSQVNAVFQFYHIMVAIGMALIGLTLLASFLLWRGKLFENKWLLKIFVFAVLLPQIANQVGWFTAEMGRQPWVVYGLLRTSDALSASVTANQVLFSLIMFFLIYALLFALFLYLLDKKIKHGPFDESEIEDRPLTKGITTILTGK

Radius of gyration: 26.52 Å; chains: 1; bounding box: 58×52×68 Å